Protein AF-X1SBF3-F1 (afdb_monomer_lite)

Radius of gyration: 16.67 Å; chains: 1; bounding box: 46×29×44 Å

InterPro domains:
  IPR007541 Uncharacterised protein family, basic secretory protein [PF04450] (2-177)
  IPR007541 Uncharacterised protein family, basic secretory protein [PTHR33321] (15-179)

Organism: NCBI:txid412755

Secondary structure (DSSP, 8-state):
--HHHH-SSGGGSPP--EEEEEEE--TT--EEEEEETTEEEEEEEHHHHHHHHHHH-HHHHHHHHHHHHHHHHHHHHS---S-HHHHHHHHHHHHHHHHHHTT-S-GGG--S-S-TTS-HHHHHHHHHHHHHTGGG--TTHHHHHHHHT-TTS-----THHHHHHHSS-HHHHHHHHHHHHHTT--

Foldseek 3Di:
DLCVQAHPDPVVWFAADEEAEEADAPLPFAKDKDDAPNYIYIYGYPNNLVVVCVVPNDVLSVLSVVLSVQLRVNVHIFAALPPCVVQVLVNQLLSQLSSVVVPSDDPVVADADDACSNGHPPVSVLQNCQAPPVVRHNVCSNNQVSVQRHNPVVDRHDQCSCCVRPVDGRVVSSVVVNVVVVVVPD

Structure (mmCIF, N/CA/C/O backbone):
data_AF-X1SBF3-F1
#
_entry.id   AF-X1SBF3-F1
#
loop_
_atom_site.group_PDB
_atom_site.id
_atom_site.type_symbol
_atom_site.label_atom_id
_atom_site.label_alt_id
_atom_site.label_comp_id
_atom_site.label_asym_id
_atom_site.label_entity_id
_atom_site.label_seq_id
_atom_site.pdbx_PDB_ins_code
_atom_site.Cartn_x
_atom_site.Cartn_y
_atom_site.Cartn_z
_atom_site.occupancy
_atom_site.B_iso_or_equiv
_atom_site.auth_seq_id
_atom_site.auth_comp_id
_atom_site.auth_asym_id
_atom_site.auth_atom_id
_atom_site.pdbx_PDB_model_num
ATOM 1 N N . GLY A 1 1 ? -3.905 -11.837 -8.634 1.00 81.50 1 GLY A N 1
ATOM 2 C CA . GLY A 1 1 ? -2.911 -11.527 -7.595 1.00 81.50 1 GLY A CA 1
ATOM 3 C C . GLY A 1 1 ? -3.434 -10.383 -6.769 1.00 81.50 1 GLY A C 1
ATOM 4 O O . GLY A 1 1 ? -4.123 -10.653 -5.798 1.00 81.50 1 GLY A O 1
ATOM 5 N N . VAL A 1 2 ? -3.225 -9.155 -7.251 1.00 89.62 2 VAL A N 1
ATOM 6 C CA . VAL A 1 2 ? -3.712 -7.894 -6.657 1.00 89.62 2 VAL A CA 1
ATOM 7 C C . VAL A 1 2 ? -5.230 -7.868 -6.469 1.00 89.62 2 VAL A C 1
ATOM 9 O O . VAL A 1 2 ? -5.684 -7.694 -5.347 1.00 89.62 2 VAL A O 1
ATOM 12 N N . CYS A 1 3 ? -6.032 -8.153 -7.507 1.00 89.38 3 CYS A N 1
ATOM 13 C CA . CYS A 1 3 ? -7.497 -8.061 -7.388 1.00 89.38 3 CYS A CA 1
ATOM 14 C C . CYS A 1 3 ? -8.067 -8.924 -6.253 1.00 89.38 3 CYS A C 1
ATOM 16 O O . CYS A 1 3 ? -9.004 -8.514 -5.594 1.00 89.38 3 CYS A O 1
ATOM 18 N N . ARG A 1 4 ? -7.475 -10.096 -5.971 1.00 90.81 4 ARG A N 1
ATOM 19 C CA . ARG A 1 4 ? -7.924 -10.977 -4.874 1.00 90.81 4 ARG A CA 1
ATOM 20 C C . ARG A 1 4 ? -7.604 -10.437 -3.476 1.00 90.81 4 ARG A C 1
ATOM 22 O O . ARG A 1 4 ? -8.094 -10.997 -2.508 1.00 90.81 4 ARG A O 1
ATOM 29 N N . LYS A 1 5 ? -6.742 -9.423 -3.370 1.00 92.81 5 LYS A N 1
ATOM 30 C CA . LYS A 1 5 ? -6.437 -8.718 -2.119 1.00 92.81 5 LYS A CA 1
ATOM 31 C C . LYS A 1 5 ? -7.369 -7.519 -1.898 1.00 92.81 5 LYS A C 1
ATOM 33 O O . LYS A 1 5 ? -7.554 -7.117 -0.761 1.00 92.81 5 LYS A O 1
ATOM 38 N N . LEU A 1 6 ? -7.945 -6.972 -2.973 1.00 95.00 6 LEU A N 1
ATOM 39 C CA . LEU A 1 6 ? -8.735 -5.733 -2.957 1.00 95.00 6 LEU A CA 1
ATOM 40 C C . LEU A 1 6 ? -10.233 -5.931 -3.240 1.00 95.00 6 LEU A C 1
ATOM 42 O O . LEU A 1 6 ? -11.024 -5.035 -2.961 1.00 95.00 6 LEU A O 1
ATOM 46 N N . TYR A 1 7 ? -10.620 -7.075 -3.812 1.00 94.75 7 TYR A N 1
ATOM 47 C CA . TYR A 1 7 ? -11.966 -7.374 -4.310 1.00 94.75 7 TYR A CA 1
ATOM 48 C C . TYR A 1 7 ? -12.382 -8.803 -3.967 1.00 94.75 7 TYR A C 1
ATOM 50 O O . TYR A 1 7 ? -11.555 -9.722 -3.950 1.00 94.75 7 TYR A O 1
ATOM 58 N N . ARG A 1 8 ? -13.689 -9.010 -3.779 1.00 92.88 8 ARG A N 1
ATOM 59 C CA . ARG A 1 8 ? -14.278 -10.345 -3.590 1.00 92.88 8 ARG A CA 1
ATOM 60 C C . ARG A 1 8 ? -14.594 -11.000 -4.923 1.00 92.88 8 ARG A C 1
ATOM 62 O O . ARG A 1 8 ? -14.523 -12.223 -5.052 1.00 92.88 8 ARG A O 1
ATOM 69 N N . ARG A 1 9 ? -14.978 -10.196 -5.916 1.00 88.69 9 ARG A N 1
ATOM 70 C CA . ARG A 1 9 ? -15.383 -10.663 -7.246 1.00 88.69 9 ARG A CA 1
ATOM 71 C C . ARG A 1 9 ? -14.686 -9.849 -8.321 1.00 88.69 9 ARG A C 1
ATOM 73 O O . ARG A 1 9 ? -14.507 -8.648 -8.191 1.00 88.69 9 ARG A O 1
ATOM 80 N N . TYR A 1 10 ? -14.368 -10.503 -9.433 1.00 82.06 10 TYR A N 1
ATOM 81 C CA . TYR A 1 10 ? -13.791 -9.827 -10.597 1.00 82.06 10 TYR A CA 1
ATOM 82 C C . TYR A 1 10 ? -14.686 -8.691 -11.122 1.00 82.06 10 TYR A C 1
ATOM 84 O O . TYR A 1 10 ? -14.184 -7.650 -11.520 1.00 82.06 10 TYR A O 1
ATOM 92 N N . SER A 1 11 ? -16.010 -8.854 -11.044 1.00 85.88 11 SER A N 1
ATOM 93 C CA . SER A 1 11 ? -16.984 -7.839 -11.466 1.00 85.88 11 SER A CA 1
ATOM 94 C C . SER A 1 11 ? -16.958 -6.545 -10.644 1.00 85.88 11 SER A C 1
ATOM 96 O O . SER A 1 11 ? -17.602 -5.586 -11.041 1.00 85.88 11 SER A O 1
ATOM 98 N N . GLU A 1 12 ? -16.297 -6.535 -9.483 1.00 87.44 12 GLU A N 1
ATOM 99 C CA . GLU A 1 12 ? -16.135 -5.340 -8.642 1.00 87.44 12 GLU A CA 1
ATOM 100 C C . GLU A 1 12 ? -14.863 -4.560 -9.015 1.00 87.44 12 GLU A C 1
ATOM 102 O O . GLU A 1 12 ? -14.757 -3.370 -8.732 1.00 87.44 12 GLU A O 1
ATOM 107 N N . SER A 1 13 ? -13.876 -5.218 -9.633 1.00 88.31 13 SER A N 1
ATOM 108 C CA . SER A 1 13 ? -12.584 -4.593 -9.917 1.00 88.31 13 SER A CA 1
ATOM 109 C C . SER A 1 13 ? -12.636 -3.663 -11.121 1.00 88.31 13 SER A C 1
ATOM 111 O O . SER A 1 13 ? -13.375 -3.910 -12.074 1.00 88.31 13 SER A O 1
ATOM 113 N N . LEU A 1 14 ? -11.785 -2.635 -11.104 1.00 88.75 14 LEU A N 1
ATOM 114 C CA . LEU A 1 14 ? -11.522 -1.821 -12.287 1.00 88.75 14 LEU A CA 1
ATOM 115 C C . LEU A 1 14 ? -11.012 -2.710 -13.429 1.00 88.75 14 LEU A C 1
ATOM 117 O O . LEU A 1 14 ? -10.143 -3.564 -13.235 1.00 88.75 14 LEU A O 1
ATOM 121 N N . GLU A 1 15 ? -11.543 -2.497 -14.629 1.00 89.38 15 GLU A N 1
ATOM 122 C CA . GLU A 1 15 ? -11.096 -3.212 -15.819 1.00 89.38 15 GLU A CA 1
ATOM 123 C C . GLU A 1 15 ? -9.756 -2.642 -16.289 1.00 89.38 15 GLU A C 1
ATOM 125 O O . GLU A 1 15 ? -9.662 -1.458 -16.593 1.00 89.38 15 GLU A O 1
ATOM 130 N N . LEU A 1 16 ? -8.716 -3.477 -16.348 1.00 89.69 16 LEU A N 1
ATOM 131 C CA . LEU A 1 16 ? -7.421 -3.144 -16.939 1.00 89.69 16 LEU A CA 1
ATOM 132 C C . LEU A 1 16 ? -7.214 -3.967 -18.210 1.00 89.69 16 LEU A C 1
ATOM 134 O O . LEU A 1 16 ? -6.991 -5.174 -18.152 1.00 89.69 16 LEU A O 1
ATOM 138 N N . GLU A 1 17 ? -7.261 -3.298 -19.357 1.00 92.69 17 GLU A N 1
ATOM 139 C CA . GLU A 1 17 ? -7.101 -3.911 -20.679 1.00 92.69 17 GLU A CA 1
ATOM 140 C C . GLU A 1 17 ? -5.641 -3.921 -21.137 1.00 92.69 17 GLU A C 1
ATOM 142 O O . GLU A 1 17 ? -5.189 -4.866 -21.785 1.00 92.69 17 GLU A O 1
ATOM 147 N N . GLN A 1 18 ? -4.898 -2.850 -20.838 1.00 94.06 18 GLN A N 1
ATOM 148 C CA . GLN A 1 18 ? -3.545 -2.661 -21.348 1.00 94.06 18 GLN A CA 1
ATOM 149 C C . GLN A 1 18 ? -2.617 -2.106 -20.275 1.00 94.06 18 GLN A C 1
ATOM 151 O O . GLN A 1 18 ? -2.927 -1.127 -19.593 1.00 94.06 18 GLN A O 1
ATOM 156 N N . ILE A 1 19 ? -1.428 -2.703 -20.200 1.00 93.00 19 ILE A N 1
ATOM 157 C CA . ILE A 1 19 ? -0.337 -2.226 -19.360 1.00 93.00 19 ILE A CA 1
ATOM 158 C C . ILE A 1 19 ? 0.902 -2.049 -20.228 1.00 93.00 19 ILE A C 1
ATOM 160 O O . ILE A 1 19 ? 1.373 -3.001 -20.850 1.00 93.00 19 ILE A O 1
ATOM 164 N N . THR A 1 20 ? 1.408 -0.822 -20.279 1.00 95.62 20 THR A N 1
ATOM 165 C CA . THR A 1 20 ? 2.666 -0.490 -20.954 1.00 95.62 20 THR A CA 1
ATOM 166 C C . THR A 1 20 ? 3.797 -0.509 -19.936 1.00 95.62 20 THR A C 1
ATOM 168 O O . THR A 1 20 ? 3.683 0.135 -18.897 1.00 95.62 20 THR A O 1
ATOM 171 N N . PHE A 1 21 ? 4.891 -1.206 -20.242 1.00 94.75 21 PHE A N 1
ATOM 172 C CA . PHE A 1 21 ? 6.091 -1.221 -19.405 1.00 94.75 21 PHE A CA 1
ATOM 173 C C . PHE A 1 21 ? 7.189 -0.352 -19.996 1.00 94.75 21 PHE A C 1
ATOM 175 O O . PHE A 1 21 ? 7.484 -0.454 -21.188 1.00 94.75 21 PHE A O 1
ATOM 182 N N . ILE A 1 22 ? 7.797 0.476 -19.149 1.00 95.88 22 ILE A N 1
ATOM 183 C CA . ILE A 1 22 ? 8.944 1.317 -19.491 1.00 95.88 22 ILE A CA 1
ATOM 184 C C . ILE A 1 22 ? 10.100 0.963 -18.555 1.00 95.88 22 ILE A C 1
ATOM 186 O O . ILE A 1 22 ? 9.927 0.903 -17.339 1.00 95.88 22 ILE A O 1
ATOM 190 N N . LEU A 1 23 ? 11.275 0.726 -19.137 1.00 95.56 23 LEU A N 1
ATOM 191 C CA . LEU A 1 23 ? 12.537 0.722 -18.409 1.00 95.56 23 LEU A CA 1
ATOM 192 C C . LEU A 1 23 ? 13.175 2.096 -18.610 1.00 95.56 23 LEU A C 1
ATOM 194 O O . LEU A 1 23 ? 13.528 2.442 -19.736 1.00 95.56 23 LEU A O 1
ATOM 198 N N . ASP A 1 24 ? 13.258 2.871 -17.539 1.00 95.62 24 ASP A N 1
ATOM 199 C CA . ASP A 1 24 ? 13.707 4.265 -17.562 1.00 95.62 24 ASP A CA 1
ATOM 200 C C . ASP A 1 24 ? 15.199 4.378 -17.243 1.00 95.62 24 ASP A C 1
ATOM 202 O O . ASP A 1 24 ? 15.742 3.582 -16.473 1.00 95.62 24 ASP A O 1
ATOM 206 N N . ASP A 1 25 ? 15.876 5.335 -17.868 1.00 95.75 25 ASP A N 1
ATOM 207 C CA . ASP A 1 25 ? 17.305 5.586 -17.699 1.00 95.75 25 ASP A CA 1
ATOM 208 C C . ASP A 1 25 ? 17.613 6.722 -16.708 1.00 95.75 25 ASP A C 1
ATOM 210 O O . 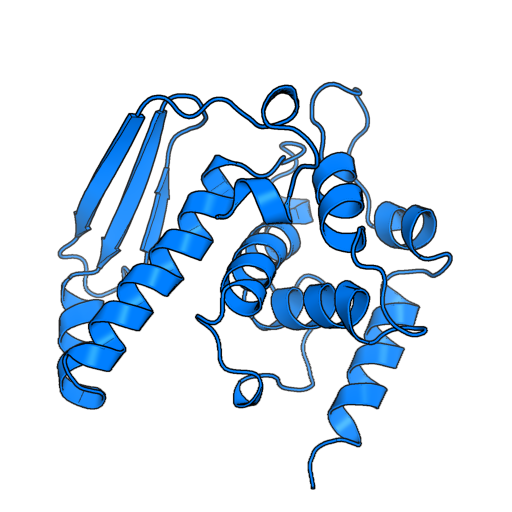ASP A 1 25 ? 18.786 6.922 -16.375 1.00 95.75 25 ASP A O 1
ATOM 214 N N . ASP A 1 26 ? 16.594 7.398 -16.156 1.00 95.62 26 ASP A N 1
ATOM 215 C CA . ASP A 1 26 ? 16.777 8.361 -15.063 1.00 95.62 26 ASP A CA 1
ATOM 216 C C . ASP A 1 26 ? 17.327 7.662 -13.796 1.00 95.62 26 ASP A C 1
ATOM 218 O O . ASP A 1 26 ? 16.712 6.729 -13.265 1.00 95.62 26 ASP A O 1
ATOM 222 N N . PRO A 1 27 ? 18.480 8.106 -13.254 1.00 92.44 27 PRO A N 1
ATOM 223 C CA . PRO A 1 27 ? 19.080 7.520 -12.056 1.00 92.44 27 PRO A CA 1
ATOM 224 C C . PRO A 1 27 ? 18.268 7.711 -10.765 1.00 92.44 27 PRO A C 1
ATOM 226 O O . PRO A 1 27 ? 18.586 7.067 -9.761 1.00 92.44 27 PRO A O 1
ATOM 229 N N . ASN A 1 28 ? 17.264 8.589 -10.763 1.00 94.06 28 ASN A N 1
ATOM 230 C CA . ASN A 1 28 ? 16.402 8.858 -9.612 1.00 94.06 28 ASN A CA 1
ATOM 231 C C . ASN A 1 28 ? 15.091 8.061 -9.650 1.00 94.06 28 ASN A C 1
ATOM 233 O O . ASN A 1 28 ? 14.391 8.006 -8.637 1.00 94.06 28 ASN A O 1
ATOM 237 N N . THR A 1 29 ? 14.759 7.435 -10.781 1.00 94.81 29 THR A N 1
ATOM 238 C CA . THR A 1 29 ? 13.554 6.612 -10.901 1.00 94.81 29 THR A CA 1
ATOM 239 C C . THR A 1 29 ? 13.756 5.277 -10.188 1.00 94.81 29 THR A C 1
ATOM 241 O O . THR A 1 29 ? 14.723 4.555 -10.434 1.00 94.81 29 THR A O 1
ATOM 244 N N . ILE A 1 30 ? 12.810 4.921 -9.317 1.00 94.44 30 ILE A N 1
ATOM 245 C CA . ILE A 1 30 ? 12.675 3.560 -8.777 1.00 94.44 30 ILE A CA 1
ATOM 246 C C . ILE A 1 30 ? 11.554 2.858 -9.537 1.00 94.44 30 ILE A C 1
ATOM 248 O O . ILE A 1 30 ? 11.806 1.912 -10.280 1.00 94.44 30 ILE A O 1
ATOM 252 N N . GLY A 1 31 ? 10.340 3.384 -9.412 1.00 93.75 31 GLY A N 1
ATOM 253 C CA . GLY A 1 31 ? 9.172 2.994 -10.180 1.00 93.75 31 GLY A CA 1
ATOM 254 C C . GLY A 1 31 ? 8.087 4.056 -10.069 1.00 93.75 31 GLY A C 1
ATOM 255 O O . GLY A 1 31 ? 8.147 4.911 -9.183 1.00 93.75 31 GLY A O 1
ATOM 256 N N . TRP A 1 32 ? 7.169 4.054 -11.028 1.00 94.31 32 TRP A N 1
ATOM 257 C CA . TRP A 1 32 ? 5.966 4.880 -10.988 1.00 94.31 32 TRP A CA 1
ATOM 258 C C . TRP A 1 32 ? 4.893 4.309 -11.912 1.00 94.31 32 TRP A C 1
ATOM 260 O O . TRP A 1 32 ? 5.196 3.649 -12.914 1.00 94.31 32 TRP A O 1
ATOM 270 N N . LYS A 1 33 ? 3.634 4.648 -11.633 1.00 94.81 33 LYS A N 1
ATOM 271 C CA . LYS A 1 33 ? 2.492 4.388 -12.512 1.00 94.81 33 LYS A CA 1
ATOM 272 C C . LYS A 1 33 ? 1.892 5.684 -13.053 1.00 94.81 33 LYS A C 1
ATOM 274 O O . LYS A 1 33 ? 1.696 6.661 -12.341 1.00 94.81 33 LYS A O 1
ATOM 279 N N . ALA A 1 34 ? 1.544 5.668 -14.338 1.00 93.25 34 ALA A N 1
ATOM 280 C CA . ALA A 1 34 ? 0.812 6.732 -15.018 1.00 93.25 34 ALA A CA 1
ATOM 281 C C . ALA A 1 34 ? -0.459 6.205 -15.703 1.00 93.25 34 ALA A C 1
ATOM 283 O O . ALA A 1 34 ? -0.6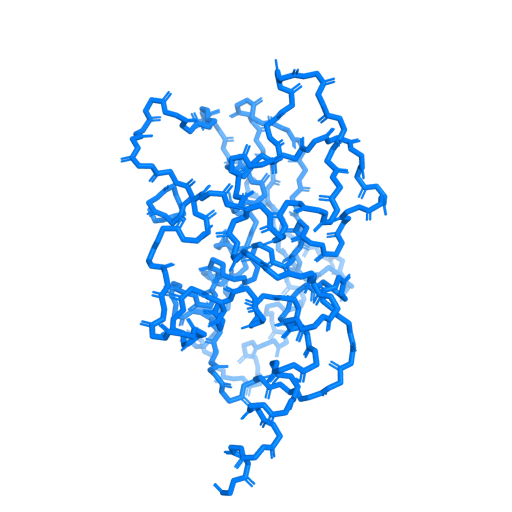30 5.004 -15.933 1.00 93.25 34 ALA A O 1
ATOM 284 N N . GLY A 1 35 ? -1.355 7.126 -16.059 1.00 92.06 35 GLY A N 1
ATOM 285 C CA . GLY A 1 35 ? -2.641 6.803 -16.676 1.00 92.06 35 GLY A CA 1
ATOM 286 C C . GLY A 1 35 ? -3.662 6.241 -15.684 1.00 92.06 35 GLY A C 1
ATOM 287 O O . GLY A 1 35 ? -3.425 6.150 -14.479 1.00 92.06 35 GLY A O 1
ATOM 288 N N . LYS A 1 36 ? -4.827 5.853 -16.196 1.00 90.06 36 LYS A N 1
ATOM 289 C CA . LYS A 1 36 ? -5.932 5.295 -15.409 1.00 90.06 36 LYS A CA 1
ATOM 290 C C . LYS A 1 36 ? -6.580 4.138 -16.162 1.00 90.06 36 LYS A C 1
ATOM 292 O O . LYS A 1 36 ? -6.508 4.122 -17.394 1.00 90.06 36 LYS A O 1
ATOM 297 N N . PRO A 1 37 ? -7.216 3.190 -15.460 1.00 90.56 37 PRO A N 1
ATOM 298 C CA . PRO A 1 37 ? -7.979 2.135 -16.110 1.00 90.56 37 PRO A CA 1
ATOM 299 C C . PRO A 1 37 ? -8.885 2.663 -17.242 1.00 90.56 37 PRO A C 1
ATOM 301 O O . PRO A 1 37 ? -9.473 3.740 -17.094 1.00 90.56 37 PRO A O 1
ATOM 304 N N . PRO A 1 38 ? -8.943 1.966 -18.394 1.00 93.81 38 PRO A N 1
ATOM 305 C CA . PRO A 1 38 ? -8.405 0.620 -18.618 1.00 93.81 38 PRO A CA 1
ATOM 306 C C . PRO A 1 38 ? -6.947 0.537 -19.091 1.00 93.81 38 PRO A C 1
ATOM 308 O O . PRO A 1 38 ? -6.457 -0.561 -19.358 1.00 93.81 38 PRO A O 1
ATOM 311 N N . LYS A 1 39 ? -6.227 1.663 -19.200 1.00 96.06 39 LYS A N 1
ATOM 312 C CA . LYS A 1 39 ? -4.861 1.693 -19.749 1.00 96.06 39 LYS A CA 1
ATOM 313 C C . LYS A 1 39 ? -3.899 2.411 -18.819 1.00 96.06 39 LYS A C 1
ATOM 315 O O . LYS A 1 39 ? -4.013 3.617 -18.601 1.00 96.06 39 LYS A O 1
ATOM 320 N N . ILE A 1 40 ? -2.918 1.676 -18.315 1.00 95.81 40 ILE A N 1
ATOM 321 C CA . ILE A 1 40 ? -1.895 2.221 -17.421 1.00 95.81 40 ILE A CA 1
ATOM 322 C C . ILE A 1 40 ? -0.500 2.008 -17.999 1.00 95.81 40 ILE A C 1
ATOM 324 O O . ILE A 1 40 ? -0.261 1.108 -18.808 1.00 95.81 40 ILE A O 1
ATOM 328 N N . THR A 1 41 ? 0.428 2.838 -17.552 1.00 96.88 41 THR A N 1
ATOM 329 C CA . THR A 1 41 ? 1.857 2.671 -17.797 1.00 96.88 41 THR A CA 1
ATOM 330 C C . THR A 1 41 ? 2.533 2.439 -16.463 1.00 96.88 41 THR A C 1
ATOM 332 O O . THR A 1 41 ? 2.243 3.161 -15.514 1.00 96.88 41 THR A O 1
ATOM 335 N N . ILE A 1 42 ? 3.422 1.457 -16.406 1.00 96.38 42 ILE A N 1
ATOM 336 C CA . ILE A 1 42 ? 4.291 1.198 -15.265 1.00 96.38 42 ILE A CA 1
ATOM 337 C C . ILE A 1 42 ? 5.725 1.379 -15.733 1.00 96.38 42 ILE A C 1
ATOM 339 O O . ILE A 1 42 ? 6.138 0.838 -16.761 1.00 96.38 42 ILE A O 1
ATOM 343 N N . CYS A 1 43 ? 6.473 2.146 -14.964 1.00 96.56 43 CYS A N 1
ATOM 344 C CA . CYS A 1 43 ? 7.874 2.401 -15.189 1.00 96.56 43 CYS A CA 1
ATOM 345 C C . CYS A 1 43 ? 8.709 1.803 -14.063 1.00 96.56 43 CYS A C 1
ATOM 347 O O . CYS A 1 43 ? 8.284 1.824 -12.909 1.00 96.56 43 CYS A O 1
ATOM 349 N N . ILE A 1 44 ? 9.896 1.303 -14.399 1.00 96.69 44 ILE A N 1
ATOM 350 C CA . ILE A 1 44 ? 10.920 0.896 -13.435 1.00 96.69 44 ILE A CA 1
ATOM 351 C C . ILE A 1 44 ? 12.261 1.489 -13.875 1.00 96.69 44 ILE A C 1
ATOM 353 O O . ILE A 1 44 ? 12.599 1.458 -15.058 1.00 96.69 44 ILE A O 1
ATOM 357 N N . GLY A 1 45 ? 13.041 2.013 -12.931 1.00 97.50 45 GLY A N 1
ATOM 358 C CA . GLY A 1 45 ? 14.351 2.595 -13.218 1.00 97.50 45 GLY A CA 1
ATOM 359 C C . GLY A 1 45 ? 15.418 1.531 -13.472 1.00 97.50 45 GLY A C 1
ATOM 360 O O . GLY A 1 45 ? 15.778 0.755 -12.583 1.00 97.50 45 GLY A O 1
ATOM 361 N N . GLY A 1 46 ? 15.988 1.521 -14.673 1.00 97.06 46 GLY A N 1
ATOM 362 C CA . GLY A 1 46 ? 17.111 0.665 -15.053 1.00 97.06 46 GLY A CA 1
ATOM 363 C C . GLY A 1 46 ? 18.356 0.866 -14.181 1.00 97.06 46 GLY A C 1
ATOM 364 O O . GLY A 1 46 ? 18.889 -0.128 -13.676 1.00 97.06 46 GLY A O 1
ATOM 365 N N . PRO A 1 47 ? 18.813 2.109 -13.921 1.00 97.44 47 PRO A N 1
ATOM 366 C CA . PRO A 1 47 ? 19.944 2.353 -13.025 1.00 97.44 47 PRO A CA 1
ATOM 367 C C . PRO A 1 47 ? 19.703 1.841 -11.600 1.00 97.44 47 PRO A C 1
ATOM 369 O O . PRO A 1 47 ? 20.618 1.295 -10.975 1.00 97.44 47 PRO A O 1
ATOM 372 N N . TYR A 1 48 ? 18.469 1.969 -11.098 1.00 97.44 48 TYR A N 1
ATOM 373 C CA . TYR A 1 48 ? 18.072 1.422 -9.803 1.00 97.44 48 TYR A CA 1
ATOM 374 C C . TYR A 1 48 ? 18.202 -0.107 -9.784 1.00 97.44 48 TYR A C 1
ATOM 376 O O . TYR A 1 48 ? 18.893 -0.641 -8.913 1.00 97.44 48 TYR A O 1
ATOM 384 N N . LEU A 1 49 ? 17.623 -0.807 -10.768 1.00 96.81 49 LEU A N 1
ATOM 385 C CA . LEU A 1 49 ? 17.702 -2.271 -10.849 1.00 96.81 49 LEU A CA 1
ATOM 386 C C . LEU A 1 49 ? 19.143 -2.765 -10.991 1.00 96.81 49 LEU A C 1
ATOM 388 O O . LEU A 1 49 ? 19.529 -3.731 -10.335 1.00 96.81 49 LEU A O 1
ATOM 392 N N . GLN A 1 50 ? 19.964 -2.076 -11.787 1.00 96.75 50 GLN A N 1
ATOM 393 C CA . GLN A 1 50 ? 21.379 -2.410 -11.933 1.00 96.75 50 GLN A CA 1
ATOM 394 C C . GLN A 1 50 ? 22.121 -2.289 -10.596 1.00 96.75 50 GLN A C 1
ATOM 396 O O . GLN A 1 50 ? 22.887 -3.180 -10.224 1.00 96.75 50 GLN A O 1
ATOM 401 N N . LYS A 1 51 ? 21.886 -1.201 -9.851 1.00 96.81 51 LYS A N 1
ATOM 402 C CA . LYS A 1 51 ? 22.470 -1.004 -8.519 1.00 96.81 51 LYS A CA 1
ATOM 403 C C . LYS A 1 51 ? 21.973 -2.058 -7.528 1.00 96.81 51 LYS A C 1
ATOM 405 O O . LYS A 1 51 ? 22.773 -2.579 -6.755 1.00 96.81 51 LYS A O 1
ATOM 410 N N . TYR A 1 52 ? 20.682 -2.382 -7.555 1.00 96.44 52 TYR A N 1
ATOM 411 C CA . TYR A 1 52 ? 20.091 -3.397 -6.685 1.00 96.44 52 TYR A CA 1
ATOM 412 C C . TYR A 1 52 ? 20.685 -4.782 -6.959 1.00 96.44 52 TYR A C 1
ATOM 414 O O . TYR A 1 52 ? 21.106 -5.460 -6.023 1.00 96.44 52 TYR A O 1
ATOM 422 N N . MET A 1 53 ? 20.791 -5.168 -8.234 1.00 97.12 53 MET A N 1
ATOM 423 C CA . MET A 1 53 ? 21.390 -6.435 -8.655 1.00 97.12 53 MET A CA 1
ATOM 424 C C . MET A 1 53 ? 22.845 -6.554 -8.199 1.00 97.12 53 MET A C 1
ATOM 426 O O . MET A 1 53 ? 23.238 -7.598 -7.690 1.00 97.12 53 MET A O 1
ATOM 430 N N . ASN A 1 54 ? 23.631 -5.483 -8.332 1.00 97.69 54 ASN A N 1
ATOM 431 C CA . ASN A 1 54 ? 25.034 -5.481 -7.911 1.00 97.69 54 ASN A CA 1
ATOM 432 C C . ASN A 1 54 ? 25.205 -5.692 -6.397 1.00 97.69 54 ASN A C 1
ATOM 434 O O . ASN A 1 54 ? 26.228 -6.223 -5.974 1.00 97.69 54 ASN A O 1
ATOM 438 N N . ASN A 1 55 ? 24.227 -5.267 -5.592 1.00 97.00 55 ASN A N 1
ATOM 439 C CA . ASN A 1 55 ? 24.291 -5.362 -4.134 1.00 97.00 55 ASN A CA 1
ATOM 440 C C . ASN A 1 55 ? 23.710 -6.669 -3.584 1.00 97.00 55 ASN A C 1
ATOM 442 O O . ASN A 1 55 ? 24.158 -7.116 -2.532 1.00 97.00 55 ASN A O 1
ATOM 446 N N . ASN A 1 56 ? 22.706 -7.241 -4.255 1.00 96.12 56 ASN A N 1
ATOM 447 C CA . ASN A 1 56 ? 21.908 -8.334 -3.694 1.00 96.12 56 ASN A CA 1
ATOM 448 C C . ASN A 1 56 ? 21.986 -9.631 -4.506 1.00 96.12 56 ASN A C 1
ATOM 450 O O . ASN A 1 56 ? 21.918 -10.694 -3.911 1.00 96.12 56 ASN A O 1
ATOM 454 N N . GLY A 1 57 ? 22.182 -9.559 -5.826 1.00 96.38 57 GLY A N 1
ATOM 455 C CA . GLY A 1 57 ? 22.104 -10.719 -6.715 1.00 96.38 57 GLY A CA 1
ATOM 456 C C . GLY A 1 57 ? 20.973 -10.619 -7.739 1.00 96.38 57 GLY A C 1
ATOM 457 O O . GLY A 1 57 ? 20.167 -9.687 -7.748 1.00 96.38 57 GLY A O 1
ATOM 458 N N . THR A 1 58 ? 20.957 -11.566 -8.680 1.00 95.12 58 THR A N 1
ATOM 459 C CA . THR A 1 58 ? 19.960 -11.603 -9.766 1.00 95.12 58 THR A CA 1
ATOM 460 C C . THR A 1 58 ? 18.600 -12.111 -9.286 1.00 95.12 58 THR A C 1
ATOM 462 O O . THR A 1 58 ? 17.577 -11.637 -9.777 1.00 95.12 58 THR A O 1
ATOM 465 N N . GLU A 1 59 ? 18.573 -13.048 -8.336 1.00 94.81 59 GLU A N 1
ATOM 466 C CA . GLU A 1 59 ? 17.326 -13.617 -7.807 1.00 94.81 59 GLU A CA 1
ATOM 467 C C . GLU A 1 59 ? 16.552 -12.562 -7.007 1.00 94.81 59 GLU A C 1
ATOM 469 O O . GLU A 1 59 ? 15.379 -12.304 -7.276 1.00 94.81 59 GLU A O 1
ATOM 474 N N . GLU A 1 60 ? 17.248 -11.849 -6.129 1.00 94.31 60 GLU A N 1
ATOM 475 C CA . GLU A 1 60 ? 16.716 -10.758 -5.318 1.00 94.31 60 GLU A CA 1
ATOM 476 C C . GLU A 1 60 ? 16.260 -9.585 -6.192 1.00 94.31 60 GLU A C 1
ATOM 478 O O . GLU A 1 60 ? 15.226 -8.978 -5.925 1.00 94.31 60 GLU A O 1
ATOM 483 N N . MET A 1 61 ? 16.983 -9.279 -7.278 1.00 96.06 61 MET A N 1
ATOM 484 C CA . MET A 1 61 ? 16.533 -8.275 -8.248 1.00 96.06 61 MET A CA 1
ATOM 485 C C . MET A 1 61 ? 15.237 -8.702 -8.947 1.00 96.06 61 MET A C 1
ATOM 487 O O . MET A 1 61 ? 14.349 -7.871 -9.137 1.00 96.06 61 MET A O 1
ATOM 491 N N . ALA A 1 62 ? 15.083 -9.984 -9.296 1.00 95.62 62 ALA A N 1
ATOM 492 C CA . ALA A 1 62 ? 13.843 -10.475 -9.893 1.00 95.62 62 ALA A CA 1
ATOM 493 C C . ALA A 1 62 ? 12.652 -10.343 -8.928 1.00 95.62 62 ALA A C 1
ATOM 495 O O . ALA A 1 62 ? 11.542 -10.020 -9.364 1.00 95.62 62 ALA A O 1
ATOM 496 N N . ASP A 1 63 ? 12.869 -10.560 -7.631 1.00 95.69 63 ASP A N 1
ATOM 497 C CA . ASP A 1 63 ? 11.843 -10.345 -6.610 1.00 95.69 63 ASP A CA 1
ATOM 498 C C . ASP A 1 63 ? 11.569 -8.861 -6.347 1.00 95.69 63 ASP A C 1
ATOM 500 O O . ASP A 1 63 ? 10.408 -8.496 -6.158 1.00 95.69 63 ASP A O 1
ATOM 504 N N . GLU A 1 64 ? 12.572 -7.985 -6.448 1.00 95.94 64 GLU A N 1
ATOM 505 C CA . GLU A 1 64 ? 12.366 -6.532 -6.403 1.00 95.94 64 GLU A CA 1
ATOM 506 C C . GLU A 1 64 ? 11.515 -6.050 -7.583 1.00 95.94 64 GLU A C 1
ATOM 508 O O . GLU A 1 64 ? 10.548 -5.318 -7.376 1.00 95.94 64 GLU A O 1
ATOM 513 N N . VAL A 1 65 ? 11.799 -6.519 -8.806 1.00 96.06 65 VAL A N 1
ATOM 514 C CA . VAL A 1 65 ? 10.972 -6.216 -9.986 1.00 96.06 65 VAL A CA 1
ATOM 515 C C . VAL A 1 65 ? 9.536 -6.668 -9.749 1.00 96.06 65 VAL A C 1
ATOM 517 O O . VAL A 1 65 ? 8.616 -5.876 -9.932 1.00 96.06 65 VAL A O 1
ATOM 520 N N . LYS A 1 66 ? 9.312 -7.908 -9.292 1.00 95.81 66 LYS A N 1
ATOM 521 C CA . LYS A 1 66 ? 7.954 -8.369 -8.955 1.00 95.81 66 LYS A CA 1
ATOM 522 C C . LYS A 1 66 ? 7.326 -7.482 -7.879 1.00 95.81 66 LYS A C 1
ATOM 524 O O . LYS A 1 66 ? 6.170 -7.103 -8.027 1.00 95.81 66 LYS A O 1
ATOM 529 N N . GLY A 1 67 ? 8.062 -7.127 -6.832 1.00 96.69 67 GLY A N 1
ATOM 530 C CA . GLY A 1 67 ? 7.579 -6.273 -5.751 1.00 96.69 67 GLY A CA 1
ATOM 531 C C . GLY A 1 67 ? 7.112 -4.903 -6.237 1.00 96.69 67 GLY A C 1
ATOM 532 O O . GLY A 1 67 ? 5.984 -4.513 -5.936 1.00 96.69 67 GLY A O 1
ATOM 533 N N . ILE A 1 68 ? 7.929 -4.218 -7.042 1.00 96.50 68 ILE A N 1
ATOM 534 C CA . ILE A 1 68 ? 7.558 -2.946 -7.684 1.00 96.50 68 ILE A CA 1
ATOM 535 C C . ILE A 1 68 ? 6.308 -3.146 -8.542 1.00 96.50 68 ILE A C 1
ATOM 537 O O . ILE A 1 68 ? 5.346 -2.401 -8.422 1.00 96.50 68 ILE A O 1
ATOM 541 N N . MET A 1 69 ? 6.251 -4.216 -9.332 1.00 95.25 69 MET A N 1
ATOM 542 C CA . MET A 1 69 ? 5.079 -4.514 -10.157 1.00 95.25 69 MET A CA 1
ATOM 543 C C . MET A 1 69 ? 3.806 -4.730 -9.330 1.00 95.25 69 MET A C 1
ATOM 545 O O . MET A 1 69 ? 2.742 -4.272 -9.728 1.00 95.25 69 MET A O 1
ATOM 549 N N . TRP A 1 70 ? 3.884 -5.402 -8.179 1.00 96.69 70 TRP A N 1
ATOM 550 C CA . TRP A 1 70 ? 2.738 -5.573 -7.278 1.00 96.69 70 TRP A CA 1
ATOM 551 C C . TRP A 1 70 ? 2.266 -4.251 -6.673 1.00 96.69 70 TRP A C 1
ATOM 553 O O . TRP A 1 70 ? 1.056 -4.042 -6.573 1.00 96.69 70 TRP A O 1
ATOM 563 N N . HIS A 1 71 ? 3.197 -3.368 -6.319 1.00 97.62 71 HIS A N 1
ATOM 564 C CA . HIS A 1 71 ? 2.889 -2.015 -5.866 1.00 97.62 71 HIS A CA 1
ATOM 565 C C . HIS A 1 71 ? 2.180 -1.220 -6.979 1.00 97.62 71 HIS A C 1
ATOM 567 O O . HIS A 1 71 ? 1.038 -0.796 -6.823 1.00 97.62 71 HIS A O 1
ATOM 573 N N . GLU A 1 72 ? 2.780 -1.135 -8.165 1.00 96.38 72 GLU A N 1
ATOM 574 C CA . GLU A 1 72 ? 2.256 -0.314 -9.265 1.00 96.38 72 GLU A CA 1
ATOM 575 C C . GLU A 1 72 ? 0.971 -0.881 -9.893 1.00 96.38 72 GLU A C 1
ATOM 577 O O . GLU A 1 72 ? 0.079 -0.139 -10.312 1.00 96.38 72 GLU A O 1
ATOM 582 N N . TYR A 1 73 ? 0.812 -2.209 -9.922 1.00 94.38 73 TYR A N 1
ATOM 583 C CA . TYR A 1 73 ? -0.463 -2.832 -10.282 1.00 94.38 73 TYR A CA 1
ATOM 584 C C . TYR A 1 73 ? -1.562 -2.509 -9.280 1.00 94.38 73 TYR A C 1
ATOM 586 O O . TYR A 1 73 ? -2.722 -2.413 -9.680 1.00 94.38 73 TYR A O 1
ATOM 594 N N . THR A 1 74 ? -1.226 -2.344 -8.001 1.00 96.31 74 THR A N 1
ATOM 595 C CA . THR A 1 74 ? -2.205 -1.955 -6.985 1.00 96.31 74 THR A CA 1
ATOM 596 C C . THR A 1 74 ? -2.772 -0.578 -7.292 1.00 96.31 74 THR A C 1
ATOM 598 O O . THR A 1 74 ? -3.986 -0.471 -7.404 1.00 96.31 74 THR A O 1
ATOM 601 N N . HIS A 1 75 ? -1.946 0.404 -7.660 1.00 94.88 75 HIS A N 1
ATOM 602 C CA . HIS A 1 75 ? -2.413 1.704 -8.180 1.00 94.88 75 HIS A CA 1
ATOM 603 C C . HIS A 1 75 ? -3.234 1.614 -9.484 1.00 94.88 75 HIS A C 1
ATOM 605 O O . HIS A 1 75 ? -3.898 2.563 -9.911 1.00 94.88 75 HIS A O 1
ATOM 611 N N . GLY A 1 76 ? -3.146 0.492 -10.195 1.00 93.19 76 GLY A N 1
ATOM 612 C CA . GLY A 1 76 ? -3.972 0.194 -11.360 1.00 93.19 76 GLY A CA 1
ATOM 613 C C . GLY A 1 76 ? -5.361 -0.342 -11.014 1.00 93.19 76 GLY A C 1
ATOM 614 O O . GLY A 1 76 ? -6.290 -0.130 -11.786 1.00 93.19 76 GLY A O 1
ATOM 615 N N . TYR A 1 77 ? -5.495 -1.037 -9.887 1.00 93.69 77 TYR A N 1
ATOM 616 C CA . TYR A 1 77 ? -6.733 -1.707 -9.500 1.00 93.69 77 TYR A CA 1
ATOM 617 C C . TYR A 1 77 ? -7.453 -1.042 -8.340 1.00 93.69 77 TYR A C 1
ATOM 619 O O . TYR A 1 77 ? -8.664 -1.169 -8.295 1.00 93.69 77 TYR A O 1
ATOM 627 N N . GLN A 1 78 ? -6.749 -0.406 -7.407 1.00 94.19 78 GLN A N 1
ATOM 628 C CA . GLN A 1 78 ? -7.356 0.178 -6.221 1.00 94.19 78 GLN A CA 1
ATOM 629 C C . GLN A 1 78 ? -8.250 1.358 -6.581 1.00 94.19 78 GLN A C 1
ATOM 631 O O . GLN A 1 78 ? -8.022 2.053 -7.576 1.00 94.19 78 GLN A O 1
ATOM 636 N N . TYR A 1 79 ? -9.255 1.586 -5.748 1.00 93.50 79 TYR A N 1
ATOM 637 C CA . TYR A 1 79 ? -10.001 2.827 -5.813 1.00 93.50 79 TYR A CA 1
ATOM 638 C C . TYR A 1 79 ? -9.186 3.971 -5.207 1.00 93.50 79 TYR A C 1
ATOM 640 O O . TYR A 1 79 ? -8.365 3.781 -4.310 1.00 93.50 79 TYR A O 1
ATOM 648 N N . ASP A 1 80 ? -9.419 5.159 -5.745 1.00 89.31 80 ASP A N 1
ATOM 649 C CA . ASP A 1 80 ? -8.862 6.423 -5.295 1.00 89.31 80 ASP A CA 1
ATOM 650 C C . ASP A 1 80 ? -9.994 7.442 -5.435 1.00 89.31 80 ASP A C 1
ATOM 652 O O . ASP A 1 80 ? -10.489 7.673 -6.542 1.00 89.31 80 ASP A O 1
ATOM 656 N N . ASP A 1 81 ? -10.406 8.025 -4.309 1.00 87.12 81 ASP A N 1
ATOM 657 C CA . ASP A 1 81 ? -11.475 9.029 -4.222 1.00 87.12 81 ASP A CA 1
ATOM 658 C C . ASP A 1 81 ? -11.122 10.332 -4.982 1.00 87.12 81 ASP A C 1
ATOM 660 O O . ASP A 1 81 ? -11.893 11.285 -5.066 1.00 87.12 81 ASP A O 1
ATOM 664 N N . GLY A 1 82 ? -9.925 10.420 -5.571 1.00 80.25 82 GLY A N 1
ATOM 665 C CA . GLY A 1 82 ? -9.514 11.541 -6.413 1.00 80.25 82 GLY A CA 1
ATOM 666 C C . GLY A 1 82 ? -9.119 12.781 -5.611 1.00 80.25 82 GLY A C 1
ATOM 667 O O . GLY A 1 82 ? -8.658 13.767 -6.190 1.00 80.25 82 GLY A O 1
ATOM 668 N N . ASN A 1 83 ? -9.205 12.724 -4.279 1.00 74.50 83 ASN A N 1
ATOM 669 C CA . ASN A 1 83 ? -8.637 13.705 -3.357 1.00 74.50 83 ASN A CA 1
ATOM 670 C C . ASN A 1 83 ? -7.130 13.461 -3.145 1.00 74.50 83 ASN A C 1
ATOM 672 O O . ASN A 1 83 ? -6.635 13.374 -2.018 1.00 74.50 83 ASN A O 1
ATOM 676 N N . SER A 1 84 ? -6.398 13.322 -4.254 1.00 65.12 84 SER A N 1
ATOM 677 C CA . SER A 1 84 ? -5.084 12.675 -4.297 1.00 65.12 84 SER A CA 1
ATOM 678 C C . SER A 1 84 ? -4.084 13.261 -3.303 1.00 65.12 84 SER A C 1
ATOM 680 O O . SER A 1 84 ? -3.345 12.514 -2.684 1.00 65.12 84 SER A O 1
ATOM 682 N N . ASN A 1 85 ? -4.082 14.575 -3.066 1.00 72.06 85 ASN A N 1
ATOM 683 C CA . ASN A 1 85 ? -3.109 15.192 -2.158 1.00 72.06 85 ASN A CA 1
ATOM 684 C C . ASN A 1 85 ? -3.378 14.910 -0.674 1.00 72.06 85 ASN A C 1
ATOM 686 O O . ASN A 1 85 ? -2.428 14.853 0.102 1.00 72.06 85 ASN A O 1
ATOM 690 N N . ALA A 1 86 ? -4.641 14.764 -0.267 1.00 77.44 86 ALA A N 1
ATOM 691 C CA . ALA A 1 86 ? -4.984 14.558 1.140 1.00 77.44 86 ALA A CA 1
ATOM 692 C C . ALA A 1 86 ? -4.777 13.105 1.585 1.00 77.44 86 ALA A C 1
ATOM 694 O O . ALA A 1 86 ? -4.573 12.857 2.771 1.00 77.44 86 ALA A O 1
ATOM 695 N N . ILE A 1 87 ? -4.829 12.158 0.642 1.00 88.25 87 ILE A N 1
ATOM 696 C CA . ILE A 1 87 ? -4.798 10.720 0.936 1.00 88.25 87 ILE A CA 1
ATOM 697 C C . ILE A 1 87 ? -3.619 9.984 0.291 1.00 88.25 87 ILE A C 1
ATOM 699 O O . ILE A 1 87 ? -3.538 8.767 0.432 1.00 88.25 87 ILE A O 1
ATOM 703 N N . ILE A 1 88 ? -2.687 10.683 -0.376 1.00 92.25 88 ILE A N 1
ATOM 704 C CA . ILE A 1 88 ? -1.596 10.046 -1.139 1.00 92.25 88 ILE A CA 1
ATOM 705 C C . ILE A 1 88 ? -0.818 9.023 -0.309 1.00 92.25 88 ILE A C 1
ATOM 707 O O . ILE A 1 88 ? -0.574 7.915 -0.768 1.00 92.25 88 ILE A O 1
ATOM 711 N N . GLY A 1 89 ? -0.491 9.337 0.946 1.00 95.25 89 GLY A N 1
ATOM 712 C CA . GLY A 1 89 ? 0.238 8.408 1.807 1.00 95.25 89 GLY A CA 1
ATOM 713 C C . GLY A 1 89 ? -0.554 7.138 2.133 1.00 95.25 89 GLY A C 1
ATOM 714 O O . GLY A 1 89 ? 0.012 6.066 2.311 1.00 95.25 89 GLY A O 1
ATOM 715 N N . ILE A 1 90 ? -1.880 7.202 2.138 1.00 95.81 90 ILE A N 1
ATOM 716 C CA . ILE A 1 90 ? -2.715 6.013 2.314 1.00 95.81 90 ILE A CA 1
ATOM 717 C C . ILE A 1 90 ? -2.817 5.209 1.027 1.00 95.81 90 ILE A C 1
ATOM 719 O O . ILE A 1 90 ? -2.693 3.990 1.078 1.00 95.81 90 ILE A O 1
ATOM 723 N N . ILE A 1 91 ? -2.955 5.879 -0.114 1.00 95.88 91 ILE A N 1
ATOM 724 C CA . ILE A 1 91 ? -2.937 5.267 -1.450 1.00 95.88 91 ILE A CA 1
ATOM 725 C C . ILE A 1 91 ? -1.618 4.506 -1.678 1.00 95.88 91 ILE A C 1
ATOM 727 O O . ILE A 1 91 ? -1.647 3.338 -2.065 1.00 95.88 91 ILE A O 1
ATOM 731 N N . GLU A 1 92 ? -0.472 5.105 -1.342 1.00 97.00 92 GLU A N 1
ATOM 732 C CA . GLU A 1 92 ? 0.840 4.434 -1.361 1.00 97.00 92 GLU A CA 1
ATOM 733 C C . GLU A 1 92 ? 0.941 3.311 -0.317 1.00 97.00 92 GLU A C 1
ATOM 735 O O . GLU A 1 92 ? 1.544 2.261 -0.553 1.00 97.00 92 GLU A O 1
ATOM 740 N N . GLY A 1 93 ? 0.331 3.512 0.853 1.00 98.06 93 GLY A N 1
ATOM 741 C CA . GLY A 1 93 ? 0.257 2.508 1.908 1.00 98.06 93 GLY A CA 1
ATOM 742 C C . GLY A 1 93 ? -0.510 1.254 1.489 1.00 98.06 93 GLY A C 1
ATOM 743 O O . GLY A 1 93 ? -0.059 0.147 1.772 1.00 98.06 93 GLY A O 1
ATOM 744 N N . VAL A 1 94 ? -1.640 1.395 0.790 1.00 98.12 94 VAL A N 1
ATOM 745 C CA . VAL A 1 94 ? -2.420 0.262 0.259 1.00 98.12 94 VAL A CA 1
ATOM 746 C C . VAL A 1 94 ? -1.583 -0.539 -0.738 1.00 98.12 94 VAL A C 1
ATOM 748 O O . VAL A 1 94 ? -1.539 -1.770 -0.645 1.00 98.12 94 VAL A O 1
ATOM 751 N N . ALA A 1 95 ? -0.855 0.139 -1.628 1.00 98.06 95 ALA A N 1
ATOM 752 C CA . ALA A 1 95 ? 0.037 -0.507 -2.586 1.00 98.06 95 ALA A CA 1
ATOM 753 C C . ALA A 1 95 ? 1.143 -1.332 -1.911 1.00 98.06 95 ALA A C 1
ATOM 755 O O . ALA A 1 95 ? 1.345 -2.502 -2.261 1.00 98.06 95 ALA A O 1
ATOM 756 N N . ASP A 1 96 ? 1.796 -0.792 -0.879 1.00 98.44 96 ASP A N 1
ATOM 757 C CA . ASP A 1 96 ? 2.806 -1.545 -0.125 1.00 98.44 96 ASP A CA 1
ATOM 758 C C . ASP A 1 96 ? 2.210 -2.599 0.820 1.00 98.44 96 ASP A C 1
ATOM 760 O O . ASP A 1 96 ? 2.841 -3.634 1.046 1.00 98.44 96 ASP A O 1
ATOM 764 N N . CYS A 1 97 ? 0.979 -2.420 1.307 1.00 98.56 97 CYS A N 1
ATOM 765 C CA . CYS A 1 97 ? 0.246 -3.467 2.023 1.00 98.56 97 CYS A CA 1
ATOM 766 C C . CYS A 1 97 ? 0.019 -4.679 1.109 1.00 98.56 97 CYS A C 1
ATOM 768 O O . CYS A 1 97 ? 0.359 -5.807 1.469 1.00 98.56 97 CYS A O 1
ATOM 770 N N . VAL A 1 98 ? -0.470 -4.459 -0.117 1.00 98.38 98 VAL A N 1
ATOM 771 C CA . VAL A 1 98 ? -0.640 -5.534 -1.107 1.00 98.38 98 VAL A CA 1
ATOM 772 C C . VAL A 1 98 ? 0.702 -6.180 -1.460 1.00 98.38 98 VAL A C 1
ATOM 774 O O . VAL A 1 98 ? 0.775 -7.412 -1.523 1.00 98.38 98 VAL A O 1
ATOM 777 N N . ARG A 1 99 ? 1.762 -5.385 -1.656 1.00 98.19 99 ARG A N 1
ATOM 778 C CA . ARG A 1 99 ? 3.121 -5.888 -1.925 1.00 98.19 99 ARG A CA 1
ATOM 779 C C . ARG A 1 99 ? 3.634 -6.777 -0.784 1.00 98.19 99 ARG A C 1
ATOM 781 O O . ARG A 1 99 ? 4.163 -7.858 -1.053 1.00 98.19 99 ARG A O 1
ATOM 788 N N . TYR A 1 100 ? 3.436 -6.365 0.469 1.00 98.19 100 TYR A N 1
ATOM 789 C CA . TYR A 1 100 ? 3.781 -7.150 1.658 1.00 98.19 100 TYR A CA 1
ATOM 790 C C . TYR A 1 100 ? 2.984 -8.457 1.731 1.00 98.19 100 TYR A C 1
ATOM 792 O O . TYR A 1 100 ? 3.570 -9.536 1.773 1.00 98.19 100 TYR A O 1
ATOM 800 N N . LEU A 1 101 ? 1.655 -8.383 1.625 1.00 97.00 101 LEU A N 1
ATOM 801 C CA . LEU A 1 101 ? 0.755 -9.543 1.668 1.00 97.00 101 LEU A CA 1
ATOM 802 C C . LEU A 1 101 ? 0.943 -10.517 0.491 1.00 97.00 101 LEU A C 1
ATOM 804 O O . LEU A 1 101 ? 0.373 -11.617 0.486 1.00 97.00 101 LEU A O 1
ATOM 808 N N . ALA A 1 102 ? 1.657 -10.095 -0.552 1.00 96.69 102 ALA A N 1
ATOM 809 C CA . ALA A 1 102 ? 2.070 -10.920 -1.681 1.00 96.69 102 ALA A CA 1
ATOM 810 C C . ALA A 1 102 ? 3.459 -11.563 -1.490 1.00 96.69 102 ALA A C 1
ATOM 812 O O . ALA A 1 102 ? 3.849 -12.381 -2.321 1.00 96.69 102 ALA A O 1
ATOM 813 N N . GLY A 1 103 ? 4.170 -11.237 -0.405 1.00 96.31 103 GLY A N 1
ATOM 814 C CA . GLY A 1 103 ? 5.469 -11.807 -0.042 1.00 96.31 103 GLY A CA 1
ATOM 815 C C . GLY A 1 103 ? 6.683 -11.057 -0.597 1.00 96.31 103 GLY A C 1
ATOM 816 O O . GLY A 1 103 ? 7.779 -11.603 -0.566 1.00 96.31 103 GLY A O 1
ATOM 817 N N . PHE A 1 104 ? 6.514 -9.828 -1.105 1.00 96.50 104 PHE A N 1
ATOM 818 C CA . PHE A 1 104 ? 7.599 -9.048 -1.732 1.00 96.50 104 PHE A CA 1
ATOM 819 C C . PHE A 1 104 ? 8.166 -7.929 -0.846 1.00 96.50 104 PHE A C 1
ATOM 821 O O . PHE A 1 104 ? 8.943 -7.092 -1.312 1.00 96.50 104 PHE A O 1
ATOM 828 N N . ILE A 1 105 ? 7.755 -7.884 0.422 1.00 94.88 105 ILE A N 1
ATOM 829 C CA . ILE A 1 105 ? 8.392 -7.094 1.477 1.00 94.88 105 ILE A CA 1
ATOM 830 C C . ILE A 1 105 ? 8.559 -8.022 2.678 1.00 94.88 105 ILE A C 1
ATOM 832 O O . ILE A 1 105 ? 7.614 -8.692 3.084 1.00 94.88 105 ILE A O 1
ATOM 836 N N . ASP A 1 106 ? 9.754 -8.048 3.258 1.00 94.94 106 ASP A N 1
ATOM 837 C CA . ASP A 1 106 ? 10.029 -8.837 4.456 1.00 94.94 106 ASP A CA 1
ATOM 838 C C . ASP A 1 106 ? 9.555 -8.099 5.721 1.00 94.94 106 ASP A C 1
ATOM 840 O O . ASP A 1 106 ? 9.791 -6.896 5.870 1.00 94.94 106 ASP A O 1
ATOM 844 N N . ILE A 1 107 ? 8.922 -8.812 6.658 1.00 95.62 107 ILE A N 1
ATOM 845 C CA . ILE A 1 107 ? 8.408 -8.239 7.916 1.00 95.62 107 ILE A CA 1
ATOM 846 C C . ILE A 1 107 ? 9.509 -7.608 8.781 1.00 95.62 107 ILE A C 1
ATOM 848 O O . ILE A 1 107 ? 9.248 -6.669 9.531 1.00 95.62 107 ILE A O 1
ATOM 852 N N . SER A 1 108 ? 10.763 -8.044 8.630 1.00 94.88 108 SER A N 1
ATOM 853 C CA . SER A 1 108 ? 11.936 -7.443 9.272 1.00 94.88 108 SER A CA 1
ATOM 854 C C . SER A 1 108 ? 12.222 -6.020 8.803 1.00 94.88 108 SER A C 1
ATOM 856 O O . SER A 1 108 ? 13.094 -5.373 9.380 1.00 94.88 108 SER A O 1
ATOM 858 N N . GLN A 1 109 ? 11.520 -5.502 7.791 1.00 95.25 109 GLN A N 1
ATOM 859 C CA . GLN A 1 109 ? 11.578 -4.096 7.383 1.00 95.25 109 GLN A CA 1
ATOM 860 C C . GLN A 1 109 ? 10.574 -3.215 8.141 1.00 95.25 109 GLN A C 1
ATOM 862 O O . GLN A 1 109 ? 10.643 -1.992 8.019 1.00 95.25 109 GLN A O 1
ATOM 867 N N . ARG A 1 110 ? 9.670 -3.799 8.942 1.00 96.44 110 ARG A N 1
ATOM 868 C CA . ARG A 1 110 ? 8.727 -3.064 9.797 1.00 96.44 110 ARG A CA 1
ATOM 869 C C . ARG A 1 110 ? 9.484 -2.296 10.880 1.00 96.44 110 ARG A C 1
ATOM 871 O O . ARG A 1 110 ? 10.366 -2.845 11.543 1.00 96.44 110 ARG A O 1
ATOM 878 N N . ARG A 1 111 ? 9.183 -1.006 11.040 1.00 94.62 111 ARG A N 1
ATOM 879 C CA . ARG A 1 111 ? 9.864 -0.102 11.981 1.00 94.62 111 ARG A CA 1
ATOM 880 C C . ARG A 1 111 ? 8.843 0.747 12.744 1.00 94.62 111 ARG A C 1
ATOM 882 O O . ARG A 1 111 ? 7.844 1.132 12.138 1.00 94.62 111 ARG A O 1
ATOM 889 N N . PRO A 1 112 ? 9.093 1.055 14.030 1.00 95.31 112 PRO A N 1
ATOM 890 C CA . PRO A 1 112 ? 8.333 2.071 14.747 1.00 95.31 112 PRO A CA 1
ATOM 891 C C . PRO A 1 112 ? 8.653 3.478 14.219 1.00 95.31 112 PRO A C 1
ATOM 893 O O . PRO A 1 112 ? 9.683 3.703 13.578 1.00 95.31 112 PRO A O 1
ATOM 896 N N . GLY A 1 113 ? 7.782 4.429 14.539 1.00 95.62 113 GLY A N 1
ATOM 897 C CA . GLY A 1 113 ? 7.818 5.818 14.096 1.00 95.62 113 GLY A CA 1
ATOM 898 C C . GLY A 1 113 ? 6.938 6.105 12.877 1.00 95.62 113 GLY A C 1
ATOM 899 O O . GLY A 1 113 ? 6.326 5.211 12.295 1.00 95.62 113 GLY A O 1
ATOM 900 N N . GLY A 1 114 ? 6.891 7.387 12.503 1.00 96.44 114 GLY A N 1
ATOM 901 C CA . GLY A 1 114 ? 6.046 7.899 11.424 1.00 96.44 114 GLY A CA 1
ATOM 902 C C . GLY A 1 114 ? 4.590 8.110 11.844 1.00 96.44 114 GLY A C 1
ATOM 903 O O . GLY A 1 114 ? 4.281 8.280 13.026 1.00 96.44 114 GLY A O 1
ATOM 904 N N . SER A 1 115 ? 3.707 8.090 10.853 1.00 97.31 115 SER A N 1
ATOM 905 C CA . SER A 1 115 ? 2.255 8.225 10.973 1.00 97.31 115 SER A CA 1
ATOM 906 C C . SER A 1 115 ? 1.543 7.197 10.090 1.00 97.31 115 SER A C 1
ATOM 908 O O . SER A 1 115 ? 2.125 6.652 9.148 1.00 97.31 115 SER A O 1
ATOM 910 N N . TRP A 1 116 ? 0.261 6.962 10.371 1.00 97.44 116 TRP A N 1
ATOM 911 C CA . TRP A 1 116 ? -0.600 6.049 9.611 1.00 97.44 116 TRP A CA 1
ATOM 912 C C . TRP A 1 116 ? -0.706 6.409 8.119 1.00 97.44 116 TRP A C 1
ATOM 914 O O . TRP A 1 116 ? -0.939 5.522 7.303 1.00 97.44 116 TRP A O 1
ATOM 924 N N . ASP A 1 117 ? -0.457 7.666 7.748 1.00 96.25 117 ASP A N 1
ATOM 925 C CA . ASP A 1 117 ? -0.468 8.228 6.390 1.00 96.25 117 ASP A CA 1
ATOM 926 C C . ASP A 1 117 ? 0.931 8.592 5.855 1.00 96.25 117 ASP A C 1
ATOM 928 O O . ASP A 1 117 ? 1.057 9.366 4.911 1.00 96.25 117 ASP A O 1
ATOM 932 N N . SER A 1 118 ? 2.004 8.038 6.425 1.00 97.12 118 SER A N 1
ATOM 933 C CA . SER A 1 118 ? 3.372 8.291 5.947 1.00 97.12 118 SER A CA 1
ATOM 934 C C . SER A 1 118 ? 3.691 7.707 4.562 1.00 97.12 118 SER A C 1
ATOM 936 O O . SER A 1 118 ? 4.753 8.013 4.016 1.00 97.12 118 SER A O 1
ATOM 938 N N . GLY A 1 119 ? 2.826 6.873 3.980 1.00 96.44 119 GLY A N 1
ATOM 939 C CA . GLY A 1 119 ? 3.110 6.233 2.698 1.00 96.44 119 GLY A CA 1
ATOM 940 C C . GLY A 1 119 ? 3.864 4.922 2.818 1.00 96.44 119 GLY A C 1
ATOM 941 O O . GLY A 1 119 ? 4.414 4.576 3.873 1.00 96.44 119 GLY A O 1
ATOM 942 N N . TYR A 1 120 ? 3.919 4.224 1.682 1.00 97.19 120 TYR A N 1
ATOM 943 C CA . TYR A 1 120 ? 4.794 3.080 1.439 1.00 97.19 120 TYR A CA 1
ATOM 944 C C . TYR A 1 120 ? 4.758 2.063 2.594 1.00 97.19 120 TYR A C 1
ATOM 946 O O . TYR A 1 120 ? 3.713 1.814 3.193 1.00 97.19 120 TYR A O 1
ATOM 954 N N . LYS A 1 121 ? 5.910 1.482 2.940 1.00 98.00 121 LYS A N 1
ATOM 955 C CA . LYS A 1 121 ? 6.058 0.447 3.971 1.00 98.00 121 LYS A CA 1
ATOM 956 C C . LYS A 1 121 ? 5.506 0.864 5.331 1.00 98.00 121 LYS A C 1
ATOM 958 O O . LYS A 1 121 ? 4.946 0.021 6.021 1.00 98.00 121 LYS A O 1
ATOM 963 N N . THR A 1 122 ? 5.647 2.130 5.725 1.00 98.00 122 THR A N 1
ATOM 964 C CA . THR A 1 122 ? 5.196 2.610 7.041 1.00 98.00 122 THR A CA 1
ATOM 965 C C . THR A 1 122 ? 3.687 2.438 7.190 1.00 98.00 122 THR A C 1
ATOM 967 O O . THR A 1 122 ? 3.231 1.754 8.108 1.00 98.00 122 THR A O 1
ATOM 970 N N . SER A 1 123 ? 2.920 2.982 6.243 1.00 98.44 123 SER A N 1
ATOM 971 C CA . SER A 1 123 ? 1.465 2.812 6.196 1.00 98.44 123 SER A CA 1
ATOM 972 C C . SER A 1 123 ? 1.075 1.379 5.818 1.00 98.44 123 SER A C 1
ATOM 974 O O . SER A 1 123 ? 0.154 0.814 6.402 1.00 98.44 123 SER A O 1
ATOM 976 N N . GLY A 1 124 ? 1.804 0.746 4.897 1.00 98.50 124 GLY A N 1
ATOM 977 C CA . GLY A 1 124 ? 1.505 -0.598 4.404 1.00 98.50 124 GLY A CA 1
ATOM 978 C C . GLY A 1 124 ? 1.589 -1.684 5.474 1.00 98.50 124 GLY A C 1
ATOM 979 O O . GLY A 1 124 ? 0.696 -2.529 5.557 1.00 98.50 124 GLY A O 1
ATOM 980 N N . PHE A 1 125 ? 2.596 -1.633 6.352 1.00 98.69 125 PHE A N 1
ATOM 981 C CA . PHE A 1 125 ? 2.682 -2.550 7.491 1.00 98.69 125 PHE A CA 1
ATOM 982 C C . PHE A 1 125 ? 1.591 -2.312 8.531 1.00 98.69 125 PHE A C 1
ATOM 984 O O . PHE A 1 125 ? 1.121 -3.272 9.135 1.00 98.69 125 PHE A O 1
ATOM 991 N N . PHE A 1 126 ? 1.172 -1.063 8.738 1.00 98.62 126 PHE A N 1
ATOM 992 C CA . PHE A 1 126 ? 0.059 -0.757 9.632 1.00 98.62 126 PHE A CA 1
ATOM 993 C C . PHE A 1 126 ? -1.265 -1.321 9.108 1.00 98.62 126 PHE A C 1
ATOM 995 O O . PHE A 1 126 ? -1.984 -1.987 9.850 1.00 98.62 126 PHE A O 1
ATOM 1002 N N . LEU A 1 127 ? -1.551 -1.146 7.816 1.00 98.69 127 LEU A N 1
ATOM 1003 C CA . LEU A 1 127 ? -2.732 -1.739 7.183 1.00 98.69 127 LEU A CA 1
ATOM 1004 C C . LEU A 1 127 ? -2.683 -3.276 7.208 1.00 98.69 127 LEU A C 1
ATOM 1006 O O . LEU A 1 127 ? -3.701 -3.920 7.456 1.00 98.69 127 LEU A O 1
ATOM 1010 N N . ALA A 1 128 ? -1.502 -3.871 7.013 1.00 98.50 128 ALA A N 1
ATOM 1011 C CA . ALA A 1 128 ? -1.328 -5.318 7.131 1.00 98.50 128 ALA A CA 1
ATOM 1012 C C . ALA A 1 128 ? -1.556 -5.810 8.569 1.00 98.50 128 ALA A C 1
ATOM 1014 O O . ALA A 1 128 ? -2.240 -6.808 8.774 1.00 98.50 128 ALA A O 1
ATOM 1015 N N . TRP A 1 129 ? -1.066 -5.074 9.570 1.00 98.44 129 TRP A N 1
ATOM 1016 C CA . TRP A 1 129 ? -1.306 -5.374 10.982 1.00 98.44 129 TRP A CA 1
ATOM 1017 C C . TRP A 1 129 ? -2.800 -5.336 11.341 1.00 98.44 129 TRP A C 1
ATOM 1019 O O . TRP A 1 129 ? -3.266 -6.209 12.073 1.00 98.44 129 TRP A O 1
ATOM 1029 N N . LEU A 1 130 ? -3.572 -4.391 10.788 1.00 98.56 130 LEU A N 1
ATOM 1030 C CA . LEU A 1 130 ? -5.033 -4.366 10.952 1.00 98.56 130 LEU A CA 1
ATOM 1031 C C .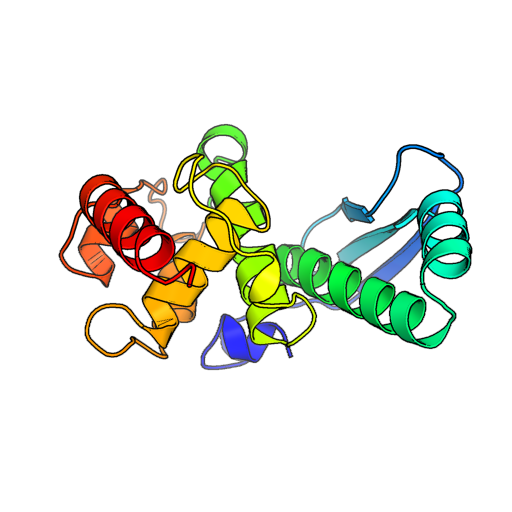 LEU A 1 130 ? -5.707 -5.614 10.364 1.00 98.56 130 LEU A C 1
ATOM 1033 O O . LEU A 1 130 ? -6.635 -6.155 10.960 1.00 98.56 130 LEU A O 1
ATOM 1037 N N . GLN A 1 131 ? -5.223 -6.091 9.217 1.00 98.25 131 GLN A N 1
ATOM 1038 C CA . GLN A 1 131 ? -5.754 -7.289 8.573 1.00 98.25 131 GLN A CA 1
ATOM 1039 C C . GLN A 1 131 ? -5.359 -8.588 9.291 1.00 98.25 131 GLN A C 1
ATOM 1041 O O . GLN A 1 131 ? -6.167 -9.512 9.361 1.00 98.25 131 GLN A O 1
ATOM 1046 N N . GLU A 1 132 ? -4.128 -8.698 9.788 1.00 97.62 132 GLU A N 1
ATOM 1047 C CA . GLU A 1 132 ? -3.553 -9.984 10.210 1.00 97.62 132 GLU A CA 1
ATOM 1048 C C . GLU A 1 132 ? -3.468 -10.167 11.731 1.00 97.62 132 GLU A C 1
ATOM 1050 O O . GLU A 1 132 ? -3.501 -11.302 12.203 1.00 97.62 132 GLU A O 1
ATOM 1055 N N . GLU A 1 133 ? -3.362 -9.085 12.508 1.00 97.06 133 GLU A N 1
ATOM 1056 C CA . GLU A 1 133 ? -2.975 -9.160 13.925 1.00 97.06 133 GLU A CA 1
ATOM 1057 C C . GLU A 1 133 ? -3.973 -8.471 14.868 1.00 97.06 133 GLU A C 1
ATOM 1059 O O . GLU A 1 133 ? -4.330 -9.022 15.917 1.00 97.06 133 GLU A O 1
ATOM 1064 N N . TYR A 1 134 ? -4.433 -7.264 14.529 1.00 97.31 134 TYR A N 1
ATOM 1065 C CA . TYR A 1 134 ? -5.285 -6.467 15.410 1.00 97.31 134 TYR A CA 1
ATOM 1066 C C . TYR A 1 134 ? -6.604 -7.187 15.719 1.00 97.31 134 TYR A C 1
ATOM 1068 O O . TYR A 1 134 ? -7.335 -7.595 14.822 1.00 97.31 134 TYR A O 1
ATOM 1076 N N . GLN A 1 135 ? -6.891 -7.373 17.012 1.00 95.25 135 GLN A N 1
ATOM 1077 C CA . GLN A 1 135 ? -8.056 -8.121 17.514 1.00 95.25 135 GLN A CA 1
ATOM 1078 C C . GLN A 1 135 ? -8.222 -9.536 16.914 1.00 95.25 135 GLN A C 1
ATOM 1080 O O . GLN A 1 135 ? -9.333 -10.058 16.850 1.00 95.25 135 GLN A O 1
ATOM 1085 N N . GLY A 1 136 ? -7.122 -10.190 16.523 1.00 94.19 136 GLY A N 1
ATOM 1086 C CA . GLY A 1 136 ? -7.153 -11.516 15.894 1.00 94.19 136 GLY A CA 1
ATOM 1087 C C . GLY A 1 136 ? -7.255 -11.494 14.364 1.00 94.19 136 GLY A C 1
ATOM 1088 O O . GLY A 1 136 ? -7.377 -12.562 13.767 1.00 94.19 136 GLY A O 1
ATOM 1089 N N . GLY A 1 137 ? -7.168 -10.308 13.755 1.00 94.25 137 GLY A N 1
ATOM 1090 C CA . GLY A 1 137 ? -7.178 -10.092 12.313 1.00 94.25 137 GLY A CA 1
ATOM 1091 C C . GLY A 1 137 ? -8.584 -10.003 11.714 1.00 94.25 137 GLY A C 1
ATOM 1092 O O . GLY A 1 137 ? -9.527 -10.663 12.152 1.00 94.25 137 GLY A O 1
ATOM 1093 N N . ASP A 1 138 ? -8.712 -9.202 10.660 1.00 97.25 138 ASP A N 1
ATOM 1094 C CA . ASP A 1 138 ? -9.883 -9.134 9.788 1.00 97.25 138 ASP A CA 1
ATOM 1095 C C . ASP A 1 138 ? -9.437 -9.414 8.344 1.00 97.25 138 ASP A C 1
ATOM 1097 O O . ASP A 1 138 ? -8.987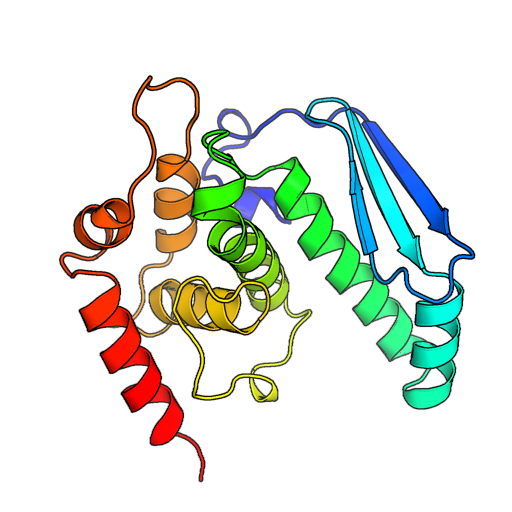 -8.494 7.661 1.00 97.25 138 ASP A O 1
ATOM 1101 N N . PRO A 1 139 ? -9.577 -10.658 7.839 1.00 94.69 139 PRO A N 1
ATOM 1102 C CA . PRO A 1 139 ? -9.175 -11.026 6.477 1.00 94.69 139 PRO A CA 1
ATOM 1103 C C . PRO A 1 139 ? -9.844 -10.198 5.370 1.00 94.69 139 PRO A C 1
ATOM 110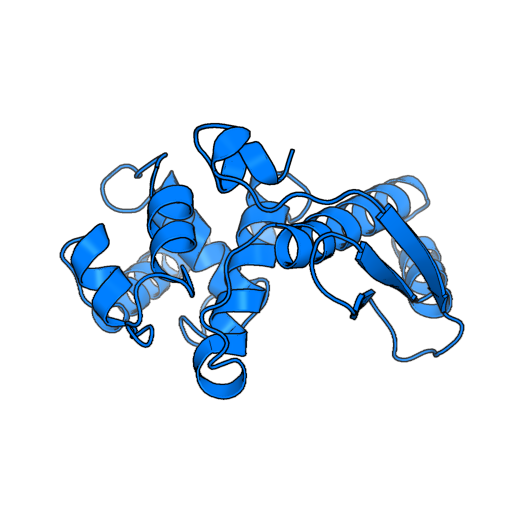5 O O . PRO A 1 139 ? -9.377 -10.202 4.233 1.00 94.69 139 PRO A O 1
ATOM 1108 N N . GLU A 1 140 ? -10.937 -9.504 5.693 1.00 95.25 140 GLU A N 1
ATOM 1109 C CA . GLU A 1 140 ? -11.696 -8.658 4.775 1.00 95.25 140 GLU A CA 1
ATOM 1110 C C . GLU A 1 140 ? -11.348 -7.168 4.920 1.00 95.25 140 GLU A C 1
ATOM 1112 O O . GLU A 1 140 ? -11.944 -6.339 4.227 1.00 95.25 140 GLU A O 1
ATOM 1117 N N . PHE A 1 141 ? -10.411 -6.808 5.805 1.00 97.88 141 PHE A N 1
ATOM 1118 C CA . PHE A 1 141 ? -10.057 -5.419 6.097 1.00 97.88 141 PHE A CA 1
ATOM 1119 C C . PHE A 1 141 ? -9.670 -4.660 4.829 1.00 97.88 141 PHE A C 1
ATOM 1121 O O . PHE A 1 141 ? -10.288 -3.646 4.511 1.00 97.88 141 PHE A O 1
ATOM 1128 N N . LEU A 1 142 ? -8.701 -5.171 4.062 1.00 97.75 142 LEU A N 1
ATOM 1129 C CA . LEU A 1 142 ? -8.187 -4.456 2.895 1.00 97.75 142 LEU A CA 1
ATOM 1130 C C . LEU A 1 142 ? -9.228 -4.333 1.773 1.00 97.75 142 LEU A C 1
ATOM 1132 O O . LEU A 1 142 ? -9.247 -3.327 1.070 1.00 97.75 142 LEU A O 1
ATOM 1136 N N . TYR A 1 143 ? -10.146 -5.300 1.655 1.00 97.19 143 TYR A N 1
ATOM 1137 C CA . TYR A 1 143 ? -11.315 -5.172 0.783 1.00 97.19 143 TYR A CA 1
ATOM 1138 C C . TYR A 1 143 ? -12.204 -4.005 1.225 1.00 97.19 143 TYR A C 1
ATOM 1140 O O . TYR A 1 143 ? -12.456 -3.102 0.430 1.00 97.19 143 TYR A O 1
ATOM 1148 N N . LYS A 1 144 ? -12.654 -3.987 2.489 1.00 97.38 144 LYS A N 1
ATOM 1149 C CA . LYS A 1 144 ? -13.527 -2.921 3.021 1.00 97.38 144 LYS A CA 1
ATOM 1150 C C . LYS A 1 144 ? -12.863 -1.552 2.895 1.00 97.38 144 LYS A C 1
ATOM 1152 O O . LYS A 1 144 ? -13.514 -0.582 2.521 1.00 97.38 144 LYS A O 1
ATOM 1157 N N . PHE A 1 145 ? -11.562 -1.499 3.165 1.00 97.38 145 PHE A N 1
ATOM 1158 C CA . PHE A 1 145 ? -10.773 -0.284 3.077 1.00 97.38 145 PHE A CA 1
ATOM 1159 C C . PHE A 1 145 ? -10.671 0.211 1.632 1.00 97.38 145 PHE A C 1
ATOM 1161 O O . PHE A 1 145 ? -10.998 1.363 1.375 1.00 97.38 145 PHE A O 1
ATOM 1168 N N . ASN A 1 146 ? -10.356 -0.663 0.669 1.00 96.19 146 ASN A N 1
ATOM 1169 C CA . ASN A 1 146 ? -10.376 -0.316 -0.755 1.00 96.19 146 ASN A CA 1
ATOM 1170 C C . ASN A 1 146 ? -11.756 0.196 -1.210 1.00 96.19 146 ASN A C 1
ATOM 1172 O O . ASN A 1 146 ? -11.835 1.189 -1.922 1.00 96.19 146 ASN A O 1
ATOM 1176 N N . GLN A 1 147 ? -12.848 -0.440 -0.768 1.00 94.88 147 GLN A N 1
ATOM 1177 C CA . GLN A 1 147 ? -14.209 0.009 -1.092 1.00 94.88 147 GLN A CA 1
ATOM 1178 C C . GLN A 1 147 ? -14.545 1.391 -0.522 1.00 94.88 147 GLN A C 1
ATOM 1180 O O . GLN A 1 147 ? -15.362 2.088 -1.111 1.00 94.88 147 GLN A O 1
ATOM 1185 N N . SER A 1 148 ? -13.916 1.809 0.581 1.00 94.31 148 SER A N 1
ATOM 1186 C CA . SER A 1 148 ? -14.169 3.139 1.144 1.00 94.31 148 SER A CA 1
ATOM 1187 C C . SER A 1 148 ? -13.720 4.279 0.223 1.00 94.31 148 SER A C 1
ATOM 1189 O O . SER A 1 148 ? -14.264 5.366 0.332 1.00 94.31 148 SER A O 1
ATOM 1191 N N . PHE A 1 149 ? -12.783 4.037 -0.704 1.00 93.56 149 PHE A N 1
ATOM 1192 C CA . PHE A 1 149 ? -12.292 5.033 -1.670 1.00 93.56 149 PHE A CA 1
ATOM 1193 C C . PHE A 1 149 ? -13.098 5.078 -2.979 1.00 93.56 149 PHE A C 1
ATOM 1195 O O . PHE A 1 149 ? -12.617 5.621 -3.975 1.00 93.56 149 PHE A O 1
ATOM 1202 N N . ALA A 1 150 ? -14.265 4.433 -3.040 1.00 89.56 150 ALA A N 1
ATOM 1203 C CA . ALA A 1 150 ? -15.062 4.370 -4.259 1.00 89.56 150 ALA A CA 1
ATOM 1204 C C . ALA A 1 150 ? -15.509 5.775 -4.700 1.00 89.56 150 ALA A C 1
ATOM 1206 O O . ALA A 1 150 ? -16.228 6.459 -3.993 1.00 89.56 150 ALA A O 1
ATOM 1207 N N . ILE A 1 151 ? -15.105 6.193 -5.901 1.00 79.56 151 ILE A N 1
ATOM 1208 C CA . ILE A 1 151 ? -15.355 7.553 -6.409 1.00 79.56 151 ILE A CA 1
ATOM 1209 C C . ILE A 1 151 ? -16.815 7.802 -6.841 1.00 79.56 151 ILE A C 1
ATOM 1211 O O . ILE A 1 151 ? -17.211 8.937 -7.111 1.00 79.56 151 ILE A O 1
ATOM 1215 N N . ASP A 1 152 ? -17.619 6.748 -6.993 1.00 79.44 152 ASP A N 1
ATOM 1216 C CA . ASP A 1 152 ? -18.971 6.805 -7.556 1.00 79.44 152 ASP A CA 1
ATOM 1217 C C . ASP A 1 152 ? -20.090 6.934 -6.509 1.00 79.44 152 ASP A C 1
ATOM 1219 O O . ASP A 1 152 ? -21.260 7.057 -6.885 1.00 79.44 152 ASP A O 1
ATOM 1223 N N . ASP A 1 153 ? -19.756 6.982 -5.218 1.00 79.94 153 ASP A N 1
ATOM 1224 C CA . ASP A 1 153 ? -20.723 7.202 -4.135 1.00 79.94 153 ASP A CA 1
ATOM 1225 C C . ASP A 1 153 ? -21.000 8.696 -3.850 1.00 79.94 153 ASP A C 1
ATOM 1227 O O . ASP A 1 153 ? -22.002 9.038 -3.213 1.00 79.94 153 ASP A O 1
ATOM 1231 N N . GLY A 1 154 ? -20.155 9.594 -4.377 1.00 79.56 154 GLY A N 1
ATOM 1232 C CA . GLY A 1 154 ? -20.241 11.042 -4.180 1.00 79.56 154 GLY A CA 1
ATOM 1233 C C . GLY A 1 154 ? -19.811 11.520 -2.787 1.00 79.56 154 GLY A C 1
ATOM 1234 O O . GLY A 1 154 ? -20.142 12.650 -2.411 1.00 79.56 154 GLY A O 1
ATOM 1235 N N . ILE A 1 155 ? -19.107 10.685 -2.022 1.00 84.19 155 ILE A N 1
ATOM 1236 C CA . ILE A 1 155 ? -18.655 10.947 -0.656 1.00 84.19 155 ILE A CA 1
ATOM 1237 C C . ILE A 1 155 ? -17.142 11.132 -0.672 1.00 84.19 155 ILE A C 1
ATOM 1239 O O . ILE A 1 155 ? -16.393 10.212 -0.957 1.00 84.19 155 ILE A O 1
ATOM 1243 N N . THR A 1 156 ? -16.675 12.320 -0.284 1.00 89.31 156 THR A N 1
ATOM 1244 C CA . THR A 1 156 ? -15.237 12.526 -0.087 1.00 89.31 156 THR A CA 1
ATOM 1245 C C . THR A 1 156 ? -14.737 11.649 1.053 1.00 89.31 156 THR A C 1
ATOM 1247 O O . THR A 1 156 ? -15.245 11.725 2.177 1.00 89.31 156 THR A O 1
ATOM 1250 N N . TRP A 1 157 ? -13.704 10.867 0.772 1.00 92.94 157 TRP A N 1
ATOM 1251 C CA . TRP A 1 157 ? -13.076 9.985 1.735 1.00 92.94 157 TRP A CA 1
ATOM 1252 C C . TRP A 1 157 ? -12.499 10.769 2.911 1.00 92.94 157 TRP A C 1
ATOM 1254 O O . TRP A 1 157 ? -11.886 11.832 2.761 1.00 92.94 157 TRP A O 1
ATOM 1264 N N . THR A 1 158 ? -12.654 10.203 4.104 1.00 93.25 158 THR A N 1
ATOM 1265 C CA . THR A 1 158 ? -12.088 10.732 5.344 1.00 93.25 158 THR A CA 1
ATOM 1266 C C . THR A 1 158 ? -11.549 9.590 6.206 1.00 93.25 158 THR A C 1
ATOM 1268 O O . THR A 1 158 ? -11.928 8.427 6.044 1.00 93.25 158 THR A O 1
ATOM 1271 N N . LYS A 1 159 ? -10.660 9.910 7.154 1.00 94.81 159 LYS A N 1
ATOM 1272 C CA . LYS A 1 159 ? -10.030 8.919 8.048 1.00 94.81 159 LYS A CA 1
ATOM 1273 C C . LYS A 1 159 ? -11.028 8.201 8.968 1.00 94.81 159 LYS A C 1
ATOM 1275 O O . LYS A 1 159 ? -10.699 7.186 9.577 1.00 94.81 159 LYS A O 1
ATOM 1280 N N . GLU A 1 160 ? -12.251 8.699 9.057 1.00 95.81 160 GLU A N 1
ATOM 1281 C CA . GLU A 1 160 ? -13.392 8.099 9.730 1.00 95.81 160 GLU A CA 1
ATOM 1282 C C . GLU A 1 160 ? -13.693 6.693 9.189 1.00 95.81 160 GLU A C 1
ATOM 1284 O O . GLU A 1 160 ? -14.133 5.845 9.965 1.00 95.81 160 GLU A O 1
ATOM 1289 N N . ALA A 1 161 ? -13.315 6.390 7.939 1.00 95.81 161 ALA A N 1
ATOM 1290 C CA . ALA A 1 161 ? -13.387 5.044 7.369 1.00 95.81 161 ALA A CA 1
ATOM 1291 C C . ALA A 1 161 ? -12.703 3.980 8.251 1.00 95.81 161 ALA A C 1
ATOM 1293 O O . ALA A 1 161 ? -13.215 2.869 8.392 1.00 95.81 161 ALA A O 1
ATOM 1294 N N . PHE A 1 162 ? -11.587 4.313 8.917 1.00 98.06 162 PHE A N 1
ATOM 1295 C CA . PHE A 1 162 ? -10.947 3.396 9.868 1.00 98.06 162 PHE A CA 1
ATOM 1296 C C . PHE A 1 162 ? -11.884 3.036 11.020 1.00 98.06 162 PHE A C 1
ATOM 1298 O O . PHE A 1 162 ? -11.994 1.864 11.384 1.00 98.06 162 PHE A O 1
ATOM 1305 N N . LYS A 1 163 ? -12.598 4.024 11.562 1.00 98.25 163 LYS A N 1
ATOM 1306 C CA . LYS A 1 163 ? -13.548 3.821 12.656 1.00 98.25 163 LYS A CA 1
ATOM 1307 C C . LYS A 1 163 ? -14.778 3.056 12.201 1.00 98.25 163 LYS A C 1
ATOM 1309 O O . LYS A 1 163 ? -15.234 2.185 12.935 1.00 98.25 163 LYS A O 1
ATOM 1314 N N . ASP A 1 164 ? -15.277 3.329 11.006 1.00 97.62 164 ASP A N 1
ATOM 1315 C CA . ASP A 1 164 ? -16.435 2.615 10.469 1.00 97.62 164 ASP A CA 1
ATOM 1316 C C . ASP A 1 164 ? -16.125 1.129 10.221 1.00 97.62 164 ASP A C 1
ATOM 1318 O O . ASP A 1 164 ? -16.985 0.271 10.423 1.00 97.62 164 ASP A O 1
ATOM 1322 N N . ILE A 1 165 ? -14.881 0.808 9.844 1.00 97.94 165 ILE A N 1
ATOM 1323 C CA . ILE A 1 165 ? -14.440 -0.567 9.569 1.00 97.94 165 ILE A CA 1
ATOM 1324 C C . ILE A 1 165 ? -14.035 -1.317 10.846 1.00 97.94 165 ILE A C 1
ATOM 1326 O O . ILE A 1 165 ? -14.371 -2.492 10.995 1.00 97.94 165 ILE A O 1
ATOM 1330 N N . THR A 1 166 ? -13.300 -0.666 11.751 1.00 97.88 166 THR A N 1
ATOM 1331 C CA . THR A 1 166 ? -12.648 -1.323 12.906 1.00 97.88 166 THR A CA 1
ATOM 1332 C C . THR A 1 166 ? -13.315 -1.025 14.250 1.00 97.88 166 THR A C 1
ATOM 1334 O O . THR A 1 166 ? -13.037 -1.694 15.242 1.00 97.88 166 THR A O 1
ATOM 1337 N N . GLY A 1 167 ? -14.178 -0.007 14.308 1.00 97.88 167 GLY A N 1
ATOM 1338 C CA . GLY A 1 167 ? -14.763 0.527 15.539 1.00 97.88 167 GLY A CA 1
ATOM 1339 C C . GLY A 1 167 ? -13.905 1.575 16.260 1.00 97.88 167 GLY A C 1
ATOM 1340 O O . GLY A 1 167 ? -14.391 2.188 17.214 1.00 97.88 167 GLY A O 1
ATOM 1341 N N . GLU A 1 168 ? -12.667 1.832 15.821 1.00 98.25 168 GL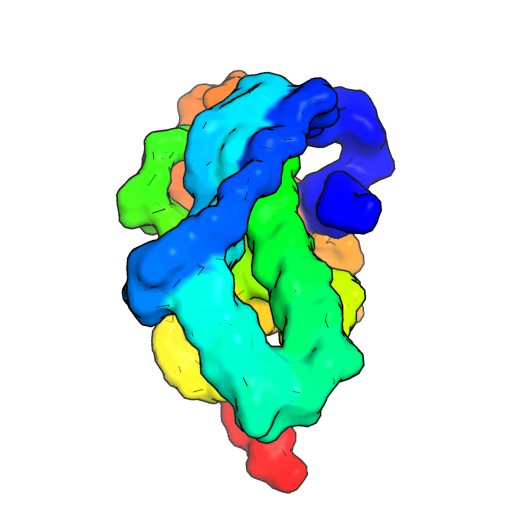U A N 1
ATOM 1342 C CA . GLU A 1 168 ? -11.723 2.741 16.488 1.00 98.25 168 GLU A CA 1
ATOM 1343 C C . GLU A 1 168 ? -11.134 3.805 15.553 1.00 98.25 168 GLU A C 1
ATOM 1345 O O . GLU A 1 168 ? -10.987 3.599 14.352 1.00 98.25 168 GLU A O 1
ATOM 1350 N N . THR A 1 169 ? -10.788 4.975 16.100 1.00 98.50 169 THR A N 1
ATOM 1351 C CA . THR A 1 169 ? -10.166 6.037 15.297 1.00 98.50 169 THR A CA 1
ATOM 1352 C C . THR A 1 169 ? -8.764 5.632 14.857 1.00 98.50 169 THR A C 1
ATOM 1354 O O . THR A 1 169 ? -8.059 4.918 15.574 1.00 98.50 169 THR A O 1
ATOM 1357 N N . VAL A 1 170 ? -8.328 6.127 13.697 1.00 98.38 170 VAL A N 1
ATOM 1358 C CA . VAL A 1 170 ? -7.003 5.795 13.158 1.00 98.38 170 VAL A CA 1
ATOM 1359 C C . VAL A 1 170 ? -5.869 6.201 14.099 1.00 98.38 170 VAL A C 1
ATOM 1361 O O . VAL A 1 170 ? -4.874 5.494 14.179 1.00 98.38 170 VAL A O 1
ATOM 1364 N N . GLU A 1 171 ? -6.030 7.278 14.871 1.00 98.50 171 GLU A N 1
ATOM 1365 C CA . GLU A 1 171 ? -5.041 7.696 15.868 1.00 98.50 171 GLU A CA 1
ATOM 1366 C C . GLU A 1 171 ? -4.881 6.649 16.975 1.00 98.50 171 GLU A C 1
ATOM 1368 O O . GLU A 1 171 ? -3.764 6.252 17.286 1.00 98.50 171 GLU A O 1
ATOM 1373 N N . ALA A 1 172 ? -5.993 6.137 17.516 1.00 98.50 172 ALA A N 1
ATOM 1374 C CA . ALA A 1 172 ? -5.953 5.108 18.552 1.00 98.50 172 ALA A CA 1
ATOM 1375 C C . ALA A 1 172 ? -5.390 3.782 18.015 1.00 98.50 172 ALA A C 1
ATOM 1377 O O . ALA A 1 172 ? -4.635 3.099 18.708 1.00 98.50 172 ALA A O 1
ATOM 1378 N N . LEU A 1 173 ? -5.737 3.421 16.775 1.00 98.62 173 LEU A N 1
ATOM 1379 C CA . LEU A 1 173 ? -5.171 2.255 16.095 1.00 98.62 173 LEU A CA 1
ATOM 1380 C C . LEU A 1 173 ? -3.669 2.411 15.859 1.00 98.62 173 LEU A C 1
ATOM 1382 O O . LEU A 1 173 ? -2.922 1.455 16.055 1.00 98.62 173 LEU A O 1
ATOM 1386 N N . TRP A 1 174 ? -3.227 3.599 15.446 1.00 98.50 174 TRP A N 1
ATOM 1387 C CA . TRP A 1 174 ? -1.822 3.887 15.192 1.00 98.50 174 TRP A CA 1
ATOM 1388 C C . TRP A 1 174 ? -0.992 3.787 16.469 1.00 98.50 174 TRP A C 1
ATOM 1390 O O . TRP A 1 174 ? 0.036 3.115 16.462 1.00 98.50 174 TRP A O 1
ATOM 1400 N N . ASP A 1 175 ? -1.466 4.364 17.575 1.00 98.19 175 ASP A N 1
ATOM 1401 C CA . ASP A 1 175 ? -0.794 4.250 18.874 1.00 98.19 175 ASP A CA 1
ATOM 1402 C C . ASP A 1 175 ? -0.662 2.777 19.297 1.00 98.19 175 ASP A C 1
ATOM 1404 O O . ASP A 1 175 ? 0.425 2.314 19.645 1.00 98.19 175 ASP A O 1
ATOM 1408 N N . LYS A 1 176 ? -1.739 1.992 19.154 1.00 98.00 176 LYS A N 1
ATOM 1409 C CA . LYS A 1 176 ? -1.723 0.546 19.439 1.00 98.00 176 LYS A CA 1
ATOM 1410 C C . LYS A 1 176 ? -0.759 -0.224 18.548 1.00 98.00 176 LYS A C 1
ATOM 1412 O O . LYS A 1 176 ? -0.093 -1.141 19.024 1.00 98.00 176 LYS A O 1
ATOM 1417 N N . TYR A 1 177 ? -0.697 0.123 17.267 1.00 98.06 177 TYR A N 1
ATOM 1418 C CA . TYR A 1 177 ? 0.247 -0.468 16.330 1.00 98.06 177 TYR A CA 1
ATOM 1419 C C . TYR A 1 177 ? 1.690 -0.166 16.742 1.00 98.06 177 TYR A C 1
ATOM 1421 O O . TYR A 1 177 ? 2.501 -1.087 16.828 1.00 98.06 177 TYR A O 1
ATOM 1429 N N . GLN A 1 178 ? 1.997 1.098 17.053 1.00 97.88 178 GLN A N 1
ATOM 1430 C CA . GLN A 1 178 ? 3.323 1.527 17.501 1.00 97.88 178 GLN A CA 1
ATOM 1431 C C . GLN A 1 178 ? 3.752 0.801 18.776 1.00 97.88 178 GLN A C 1
ATOM 1433 O O . GLN A 1 178 ? 4.879 0.300 18.837 1.00 97.88 178 GLN A O 1
ATOM 1438 N N . ASP A 1 179 ? 2.850 0.660 19.748 1.00 96.31 179 ASP A N 1
ATOM 1439 C CA . ASP A 1 179 ? 3.095 -0.139 20.948 1.00 96.31 179 ASP A CA 1
ATOM 1440 C C . ASP A 1 179 ? 3.366 -1.606 20.581 1.00 96.31 179 ASP A C 1
ATOM 1442 O O . ASP A 1 179 ? 4.410 -2.158 20.942 1.00 96.31 179 ASP A O 1
ATOM 1446 N N . ALA A 1 180 ? 2.479 -2.233 19.799 1.00 94.88 180 ALA A N 1
ATOM 1447 C CA . ALA A 1 180 ? 2.577 -3.647 19.432 1.00 94.88 180 ALA A CA 1
ATOM 1448 C C . ALA A 1 180 ? 3.917 -3.998 18.765 1.00 94.88 180 ALA A C 1
ATOM 1450 O O . ALA A 1 180 ? 4.534 -5.010 19.108 1.00 94.88 180 ALA A O 1
ATOM 1451 N N . ILE A 1 181 ? 4.406 -3.152 17.852 1.00 93.88 181 ILE A N 1
ATOM 1452 C CA . ILE A 1 181 ? 5.660 -3.418 17.133 1.00 93.88 181 ILE A CA 1
ATOM 1453 C C . ILE A 1 181 ? 6.909 -2.982 17.905 1.00 93.88 181 ILE A C 1
ATOM 1455 O O . ILE A 1 181 ? 7.995 -3.489 17.624 1.00 93.88 181 ILE A O 1
ATOM 1459 N N . SER A 1 182 ? 6.776 -2.088 18.889 1.00 87.25 182 SER A N 1
ATOM 1460 C CA . SER A 1 182 ? 7.898 -1.663 19.739 1.00 87.25 182 SER A CA 1
ATOM 1461 C C . SER A 1 182 ? 8.277 -2.731 20.764 1.00 87.25 182 SER A C 1
ATOM 1463 O O . SER A 1 182 ? 9.457 -2.912 21.064 1.00 87.25 182 SER A O 1
ATOM 1465 N N . TYR A 1 183 ? 7.300 -3.493 21.267 1.00 64.38 183 TYR A N 1
ATOM 1466 C CA . TYR A 1 183 ? 7.544 -4.583 22.221 1.00 64.38 183 TYR A CA 1
ATOM 1467 C C . TYR A 1 183 ? 7.960 -5.914 21.563 1.00 64.38 183 TYR A C 1
ATOM 1469 O O . TYR A 1 183 ? 8.373 -6.836 22.268 1.00 64.38 183 TYR A O 1
ATOM 1477 N N . GLY A 1 184 ? 7.896 -6.006 20.228 1.00 52.38 184 GLY A N 1
ATOM 1478 C CA . GLY A 1 184 ? 8.310 -7.170 19.433 1.00 52.38 184 GLY A CA 1
ATOM 1479 C C . GLY A 1 184 ? 9.775 -7.166 18.976 1.00 52.38 184 GLY A C 1
ATOM 1480 O O . GLY A 1 184 ? 10.205 -8.125 18.340 1.00 52.38 184 GLY A O 1
ATOM 1481 N N . VAL A 1 185 ? 10.552 -6.122 19.289 1.00 42.69 185 VAL A N 1
ATOM 1482 C CA . VAL A 1 185 ? 12.000 -6.086 19.023 1.00 42.69 185 VAL A CA 1
ATOM 1483 C C . VAL A 1 185 ? 12.739 -6.696 20.219 1.00 42.69 185 VAL A C 1
ATOM 1485 O O . VAL A 1 185 ? 13.166 -5.994 21.137 1.00 42.69 185 VAL A O 1
ATOM 1488 N N . LYS A 1 186 ? 12.864 -8.023 20.220 1.00 33.16 186 LYS A N 1
ATOM 1489 C CA . LYS A 1 186 ? 13.875 -8.758 20.990 1.00 33.16 186 LYS A CA 1
ATOM 1490 C C . LYS A 1 186 ? 14.620 -9.715 20.080 1.00 33.16 186 LYS A C 1
ATOM 1492 O O . LYS A 1 186 ? 13.941 -10.389 19.278 1.00 33.16 186 LYS A O 1
#

Sequence (186 aa):
GVCRKLYRRYSESLELEQITFILDDDPNTIGWKAGKPPKITICIGGPYLQKYMNNNGTEEMADEVKGIMWHEYTHGYQYDDGNSNAIIGIIEGVADCVRYLAGFIDISQRRPGGSWDSGYKTSGFFLAWLQEEYQGGDPEFLYKFNQSFAIDDGITWTKEAFKDITGETVEALWDKYQDAISYGVK

pLDDT: mean 93.28, std 8.65, range [33.16, 98.69]